Protein AF-A0A9E5UTY1-F1 (afdb_monomer)

Secondary structure (DSSP, 8-state):
-PPP----EEEETTEEEEHHHHHHHHHHHHHH-SSS-TTTTTEEE-S--TTT-GGGTTGGGSBSEEEEE-B-TTT-S-B-TTTHHHHHHHHHHHTEEEEEE-GGGTS-SEEEEEETT-TTB-HHHHHHHHSTT-GGGTB-S---TT-PPPB--SS-----HHHHHTT----STHHHH---SS---TT-EEEE---TT--EEEESSSSTTSPEEEEE-TT-EEEEEEEEEEETTEEEEEEE-TT--EEEEESEETTEESEE-

Mean predicted aligned error: 12.17 Å

Radius of gyration: 21.18 Å; Cα contacts (8 Å, |Δi|>4): 557; chains: 1; bounding box: 48×44×59 Å

Solvent-accessible surface area (backbone atoms only — not comparable to full-atom values): 14350 Å² total; per-residue (Å²): 114,80,70,63,97,42,74,55,77,45,73,53,96,89,31,38,41,23,49,27,49,51,55,27,30,52,47,12,45,67,64,42,69,64,85,67,41,60,75,52,85,21,50,75,44,32,12,61,38,64,84,72,51,81,89,53,69,48,23,26,40,14,34,33,23,37,30,29,49,44,37,46,64,93,81,46,86,53,69,42,72,85,45,49,56,45,45,36,51,17,34,23,64,32,43,25,48,53,38,70,44,28,66,94,75,75,40,74,64,25,34,45,32,37,39,64,88,43,90,49,42,17,74,47,38,49,33,34,41,67,33,94,26,1,39,38,51,49,19,60,46,54,90,43,97,88,69,59,62,47,72,41,82,54,62,81,89,62,83,54,72,65,45,43,75,72,69,54,63,78,45,55,59,54,76,80,64,69,66,62,100,61,80,85,57,70,74,39,76,32,30,27,48,49,61,96,94,42,58,48,61,22,10,76,36,68,40,82,91,35,59,74,75,48,70,43,48,50,74,42,63,31,32,34,66,48,68,83,39,80,35,93,94,34,50,19,30,33,33,29,40,91,90,64,54,72,30,17,28,54,42,51,56,90,87,43,60,32,52,42,122

pLDDT: mean 88.81, std 12.25, range [37.66, 98.81]

Sequence (261 aa):
MRPPEDYTRVEVRGVALNTRTIAMLQHAQTLYGGSIDMTNQGITQGSYNAGGVALSFGTHDGGGAVDISVRDLPHSWDIRWEDIPRMIDALRRAGFAAYYRDEADGMSPHIHAIAVGDADLSRAAALQLTGRYGYFRGFDALPQPDGVPQPDDSGELILCNWMRELGYEDLREAVTLYTPPYEFIVGELYQINMTWGQELNMRSGPGLAFPVVHRLPHEIEVTMVDGPRRSDGFTWWLVRLTDGTLGWSVDAIDGALTIVR

Structure (mmCIF, N/CA/C/O backbone):
data_AF-A0A9E5UTY1-F1
#
_entry.id   AF-A0A9E5UTY1-F1
#
loop_
_atom_site.group_PDB
_atom_site.id
_atom_site.type_symbol
_atom_site.label_atom_id
_atom_site.label_alt_id
_atom_site.label_comp_id
_atom_site.label_asym_id
_atom_site.label_entity_id
_atom_site.label_seq_id
_atom_site.pdbx_PDB_ins_code
_atom_site.Cartn_x
_atom_site.Cartn_y
_atom_site.Cartn_z
_atom_site.occupancy
_atom_site.B_iso_or_equiv
_atom_site.auth_seq_id
_atom_site.auth_comp_id
_atom_site.auth_asym_id
_atom_site.auth_atom_id
_atom_site.pdbx_PDB_model_num
ATOM 1 N N . MET A 1 1 ? -1.765 -8.836 18.337 1.00 83.69 1 MET A N 1
ATOM 2 C CA . MET A 1 1 ? -2.813 -9.885 18.253 1.00 83.69 1 MET A CA 1
ATOM 3 C C . MET A 1 1 ? -2.939 -10.314 16.790 1.00 83.69 1 MET A C 1
ATOM 5 O O . MET A 1 1 ? -2.633 -9.488 15.940 1.00 83.69 1 MET A O 1
ATOM 9 N N . ARG A 1 2 ? -3.289 -11.575 16.481 1.00 93.00 2 ARG A N 1
ATOM 10 C CA . ARG A 1 2 ? -3.642 -11.968 15.102 1.00 93.00 2 ARG A CA 1
ATOM 11 C C . ARG A 1 2 ? -5.101 -11.557 14.851 1.00 93.00 2 ARG A C 1
ATOM 13 O O . ARG A 1 2 ? -5.941 -11.963 15.656 1.00 93.00 2 ARG A O 1
ATOM 20 N N . PRO A 1 3 ? -5.396 -10.755 13.816 1.00 96.31 3 PRO A N 1
ATOM 21 C CA . PRO A 1 3 ? -6.757 -10.304 13.539 1.00 96.31 3 PRO A CA 1
ATOM 22 C C . PRO A 1 3 ? -7.683 -11.465 13.135 1.00 96.31 3 PRO A C 1
ATOM 24 O O . PRO A 1 3 ? -7.197 -12.496 12.663 1.00 96.31 3 PRO A O 1
ATOM 27 N N . PRO A 1 4 ? -9.007 -11.326 13.325 1.00 97.00 4 PRO A N 1
ATOM 28 C CA . PRO A 1 4 ? -9.967 -12.348 12.927 1.00 97.00 4 PRO A CA 1
ATOM 29 C C . PRO A 1 4 ? -10.077 -12.459 11.400 1.00 97.00 4 PRO A C 1
ATOM 31 O O . PRO A 1 4 ? -9.923 -11.480 10.668 1.00 97.00 4 PRO A O 1
ATOM 34 N N . GLU A 1 5 ? -10.407 -13.653 10.919 1.00 96.31 5 GLU A N 1
ATOM 35 C CA . GLU A 1 5 ? -10.719 -13.936 9.509 1.00 96.31 5 GLU A CA 1
ATOM 36 C C . GLU A 1 5 ? -12.225 -13.716 9.247 1.00 96.31 5 GLU A C 1
ATOM 38 O O . GLU A 1 5 ? -12.927 -14.600 8.760 1.00 96.31 5 GLU A O 1
ATOM 43 N N . ASP A 1 6 ? -12.742 -12.554 9.663 1.00 97.81 6 ASP A N 1
ATOM 44 C CA . ASP A 1 6 ? -14.140 -12.148 9.475 1.00 97.81 6 ASP A CA 1
ATOM 45 C C . ASP A 1 6 ? -14.216 -10.904 8.585 1.00 97.81 6 ASP A C 1
ATOM 47 O O . ASP A 1 6 ? -13.890 -9.789 8.996 1.00 97.81 6 ASP A O 1
ATOM 51 N N . TYR A 1 7 ? -14.678 -11.111 7.356 1.00 97.69 7 TYR A N 1
ATOM 52 C CA . TYR A 1 7 ? -14.775 -10.086 6.319 1.00 97.69 7 TYR A CA 1
ATOM 53 C C . TYR A 1 7 ? -16.192 -9.512 6.179 1.00 97.69 7 TYR A C 1
ATOM 55 O O . TYR A 1 7 ? -16.494 -8.808 5.214 1.00 97.69 7 TYR A O 1
ATOM 63 N N . THR A 1 8 ? -17.077 -9.782 7.146 1.00 98.25 8 THR A N 1
ATOM 64 C CA . THR A 1 8 ? -18.439 -9.236 7.157 1.00 98.25 8 THR A CA 1
ATOM 65 C C . THR A 1 8 ? -18.394 -7.715 7.064 1.00 98.25 8 THR A C 1
ATOM 67 O O . THR A 1 8 ? -17.707 -7.054 7.842 1.00 98.25 8 THR A O 1
ATOM 70 N N . ARG A 1 9 ? -19.122 -7.148 6.097 1.00 97.38 9 ARG A N 1
ATOM 71 C CA . ARG A 1 9 ? -19.183 -5.698 5.901 1.00 97.38 9 ARG A CA 1
ATOM 72 C C . ARG A 1 9 ? -20.023 -5.049 6.991 1.00 97.38 9 ARG A C 1
ATOM 74 O O . ARG A 1 9 ? -21.124 -5.505 7.293 1.00 97.38 9 ARG A O 1
ATOM 81 N N . VAL A 1 10 ? -19.507 -3.960 7.533 1.00 95.94 10 VAL A N 1
ATOM 82 C CA . VAL A 1 10 ? -20.140 -3.141 8.563 1.00 95.94 10 VAL A CA 1
ATOM 83 C C . VAL A 1 10 ? -20.044 -1.676 8.166 1.00 95.94 10 VAL A C 1
ATOM 85 O O . VAL A 1 10 ? -19.168 -1.285 7.395 1.00 95.94 10 VAL A O 1
ATOM 88 N N . GLU A 1 11 ? -20.949 -0.862 8.693 1.00 95.44 11 GLU A N 1
ATOM 89 C CA . GLU A 1 11 ? -20.971 0.573 8.438 1.00 95.44 11 GLU A CA 1
ATOM 90 C C . GLU A 1 11 ? -20.701 1.333 9.735 1.00 95.44 11 GLU A C 1
ATOM 92 O O . GLU A 1 11 ? -21.349 1.102 10.758 1.00 95.44 11 GLU A O 1
ATOM 97 N N . VAL A 1 12 ? -19.746 2.257 9.686 1.00 93.06 12 VAL A N 1
ATOM 98 C CA . VAL A 1 12 ? -19.413 3.170 10.777 1.00 93.06 12 VAL A CA 1
ATOM 99 C C . VAL A 1 12 ? -19.658 4.583 10.276 1.00 93.06 12 VAL A C 1
ATOM 101 O O . VAL A 1 12 ? -18.918 5.091 9.444 1.00 93.06 12 VAL A O 1
ATOM 104 N N . ARG A 1 13 ? -20.732 5.222 10.753 1.00 91.12 13 ARG A N 1
ATOM 105 C CA . ARG A 1 13 ? -21.105 6.601 10.373 1.00 91.12 13 ARG A CA 1
ATOM 106 C C . ARG A 1 13 ? -21.194 6.837 8.853 1.00 91.12 13 ARG A C 1
ATOM 108 O O . ARG A 1 13 ? -20.749 7.874 8.369 1.00 91.12 13 ARG A O 1
ATOM 115 N N . GLY A 1 14 ? -21.767 5.902 8.096 1.00 90.31 14 GLY A N 1
ATOM 116 C CA . GLY A 1 14 ? -21.857 6.020 6.633 1.00 90.31 14 GLY A CA 1
ATOM 117 C C . GLY A 1 14 ? -20.623 5.527 5.878 1.00 90.31 14 GLY A C 1
ATOM 118 O O . GLY A 1 14 ? -20.621 5.545 4.650 1.00 90.31 14 GLY A O 1
ATOM 119 N N . VAL A 1 15 ? -19.580 5.085 6.583 1.00 92.50 15 VAL A N 1
ATOM 120 C CA . VAL A 1 15 ? -18.345 4.569 5.994 1.00 92.50 15 VAL A CA 1
ATOM 121 C C . VAL A 1 15 ? -18.322 3.045 6.089 1.00 92.50 15 VAL A C 1
ATOM 123 O O . VAL A 1 15 ? -18.462 2.484 7.175 1.00 92.50 15 VAL A O 1
ATOM 126 N N . ALA A 1 16 ? -18.130 2.365 4.959 1.00 96.94 16 ALA A N 1
ATOM 127 C CA . ALA A 1 16 ? -18.055 0.910 4.917 1.00 96.94 16 ALA A CA 1
ATOM 128 C C . ALA A 1 16 ? -16.664 0.400 5.331 1.00 96.94 16 ALA A C 1
ATOM 130 O O . ALA A 1 16 ? -15.637 0.906 4.887 1.00 96.94 16 ALA A O 1
ATOM 131 N N . LEU A 1 17 ? -16.634 -0.636 6.164 1.00 98.00 17 LEU A N 1
ATOM 132 C CA . LEU A 1 17 ? -15.445 -1.396 6.562 1.00 98.00 17 LEU A CA 1
ATOM 133 C C . LEU A 1 17 ? -15.820 -2.882 6.662 1.00 98.00 17 LEU A C 1
ATOM 135 O O . LEU A 1 17 ? -16.980 -3.247 6.472 1.00 98.00 17 LEU A O 1
ATOM 139 N N . ASN A 1 18 ? -14.860 -3.758 6.951 1.00 98.25 18 ASN A N 1
ATOM 140 C CA . ASN A 1 18 ? -15.160 -5.129 7.371 1.00 98.25 18 ASN A CA 1
ATOM 141 C C . ASN A 1 18 ? -14.826 -5.352 8.855 1.00 98.25 18 ASN A C 1
ATOM 143 O O . ASN A 1 18 ? -14.074 -4.581 9.462 1.00 98.25 18 ASN A O 1
ATOM 147 N N . THR A 1 19 ? -15.402 -6.401 9.448 1.00 98.31 19 THR A N 1
ATOM 148 C CA . THR A 1 19 ? -15.215 -6.734 10.868 1.00 98.31 19 THR A CA 1
ATOM 149 C C . THR A 1 19 ? -13.739 -6.906 11.230 1.00 98.31 19 THR A C 1
ATOM 151 O O . THR A 1 19 ? -13.313 -6.433 12.284 1.00 98.31 19 THR A O 1
ATOM 154 N N . ARG A 1 20 ? -12.933 -7.512 10.350 1.00 98.00 20 ARG A N 1
ATOM 155 C CA . ARG A 1 20 ? -11.476 -7.624 10.499 1.00 98.00 20 ARG A CA 1
ATOM 156 C C . ARG A 1 20 ? -10.810 -6.265 10.704 1.00 98.00 20 ARG A C 1
ATOM 158 O O . ARG A 1 20 ? -10.098 -6.085 11.692 1.00 98.00 20 ARG A O 1
ATOM 165 N N . THR A 1 21 ? -11.071 -5.308 9.816 1.00 98.31 21 THR A N 1
ATOM 166 C CA . THR A 1 21 ? -10.503 -3.954 9.883 1.00 98.31 21 THR A CA 1
ATOM 167 C C . THR A 1 21 ? -10.933 -3.247 11.167 1.00 98.31 21 THR A C 1
ATOM 169 O O . THR A 1 21 ? -10.100 -2.650 11.846 1.00 98.31 21 THR A O 1
ATOM 172 N N . ILE A 1 22 ? -12.200 -3.383 11.575 1.00 98.12 22 ILE A N 1
ATOM 173 C CA . ILE A 1 22 ? -12.690 -2.828 12.847 1.00 98.12 22 ILE A CA 1
ATOM 174 C C . ILE A 1 22 ? -11.981 -3.446 14.055 1.00 98.12 22 ILE A C 1
ATOM 176 O O . ILE A 1 22 ? -11.557 -2.714 14.947 1.00 98.12 22 ILE A O 1
ATOM 180 N N . ALA A 1 23 ? -11.808 -4.768 14.092 1.00 98.31 23 ALA A N 1
ATOM 181 C CA . ALA A 1 23 ? -11.114 -5.438 15.191 1.00 98.31 23 ALA A CA 1
ATOM 182 C C . ALA A 1 23 ? -9.653 -4.969 15.310 1.00 98.31 23 ALA A C 1
ATOM 184 O O . ALA A 1 23 ? -9.139 -4.778 16.416 1.00 98.31 23 ALA A O 1
ATOM 185 N N . MET A 1 24 ? -8.993 -4.729 14.174 1.00 98.62 24 MET A N 1
ATOM 186 C CA . MET A 1 24 ? -7.650 -4.153 14.143 1.00 98.62 24 MET A CA 1
ATOM 187 C C . MET A 1 24 ? -7.646 -2.701 14.639 1.00 98.62 24 MET A C 1
ATOM 189 O O . MET A 1 24 ? -6.809 -2.358 15.471 1.00 98.62 24 MET A O 1
ATOM 193 N N . LEU A 1 25 ? -8.599 -1.862 14.216 1.00 98.56 25 LEU A N 1
ATOM 194 C CA . LEU A 1 25 ? -8.725 -0.477 14.696 1.00 98.56 25 LEU A CA 1
ATOM 195 C C . LEU A 1 25 ? -9.007 -0.405 16.202 1.00 98.56 25 LEU A C 1
ATOM 197 O O . LEU A 1 25 ? -8.413 0.409 16.900 1.00 98.56 25 LEU A O 1
ATOM 201 N N . GLN A 1 26 ? -9.849 -1.289 16.739 1.00 98.31 26 GLN A N 1
ATOM 202 C CA . GLN A 1 26 ? -10.108 -1.383 18.181 1.00 98.31 26 GLN A CA 1
ATOM 203 C C . GLN A 1 26 ? -8.849 -1.777 18.963 1.00 98.31 26 GLN A C 1
ATOM 205 O O . GLN A 1 26 ? -8.570 -1.233 20.040 1.00 98.31 26 GLN A O 1
ATOM 210 N N . HIS A 1 27 ? -8.050 -2.697 18.413 1.00 98.50 27 HIS A N 1
ATOM 211 C CA . HIS A 1 27 ? -6.762 -3.042 18.998 1.00 98.50 27 HIS A CA 1
ATOM 212 C C . HIS A 1 27 ? -5.793 -1.855 18.952 1.00 98.50 27 HIS A C 1
ATOM 214 O O . HIS A 1 27 ? -5.188 -1.539 19.976 1.00 98.50 27 HIS A O 1
ATOM 220 N N . ALA A 1 28 ? -5.708 -1.158 17.815 1.00 98.69 28 ALA A N 1
ATOM 221 C CA . ALA A 1 28 ? -4.903 0.051 17.661 1.00 98.69 28 ALA A CA 1
ATOM 222 C C . ALA A 1 28 ? -5.331 1.138 18.657 1.00 98.69 28 ALA A C 1
ATOM 224 O O . ALA A 1 28 ? -4.485 1.695 19.346 1.00 98.69 28 ALA A O 1
ATOM 225 N N . GLN A 1 29 ? -6.632 1.386 18.829 1.00 98.50 29 GLN A N 1
ATOM 226 C CA . GLN A 1 29 ? -7.144 2.364 19.794 1.00 98.50 29 GLN A CA 1
ATOM 227 C C . GLN A 1 29 ? -6.684 2.051 21.222 1.00 98.50 29 GLN A C 1
ATOM 229 O O . GLN A 1 29 ? -6.276 2.950 21.957 1.00 98.50 29 GLN A O 1
ATOM 234 N N . THR A 1 30 ? -6.700 0.769 21.597 1.00 98.06 30 THR A N 1
ATOM 235 C CA . THR A 1 30 ? -6.230 0.314 22.914 1.00 98.06 30 THR A CA 1
ATOM 236 C C . THR A 1 30 ? -4.730 0.567 23.101 1.00 98.06 30 THR A C 1
ATOM 238 O O . THR A 1 30 ? -4.302 0.916 24.197 1.00 98.06 30 THR A O 1
ATOM 241 N N . LEU A 1 31 ? -3.927 0.394 22.046 1.00 98.12 31 LEU A N 1
ATOM 242 C CA . LEU A 1 31 ? -2.481 0.639 22.077 1.00 98.12 31 LEU A CA 1
ATOM 243 C C . LEU A 1 31 ? -2.137 2.134 22.083 1.00 98.12 31 LEU A C 1
ATOM 245 O O . LEU A 1 31 ? -1.202 2.535 22.771 1.00 98.12 31 LEU A O 1
ATOM 249 N N . TYR A 1 32 ? -2.883 2.937 21.324 1.00 98.19 32 TYR A N 1
ATOM 250 C CA . TYR A 1 32 ? -2.691 4.379 21.194 1.00 98.19 32 TYR A CA 1
ATOM 251 C C . TYR A 1 32 ? -3.031 5.123 22.493 1.00 98.19 32 TYR A C 1
ATOM 253 O O . TYR A 1 32 ? -2.261 5.980 22.929 1.00 98.19 32 TYR A O 1
ATOM 261 N N . GLY A 1 33 ? -4.176 4.807 23.110 1.00 94.56 33 GLY A N 1
ATOM 262 C CA . GLY A 1 33 ? -4.596 5.363 24.402 1.00 94.56 33 GLY A CA 1
ATOM 263 C C . GLY A 1 33 ? -4.839 6.881 24.443 1.00 94.56 33 GLY A C 1
ATOM 264 O O . GLY A 1 33 ? -5.077 7.412 25.526 1.00 94.56 33 GLY A O 1
ATOM 265 N N . GLY A 1 34 ? -4.763 7.586 23.309 1.00 94.06 34 GLY A N 1
ATOM 266 C CA . GLY A 1 34 ? -5.048 9.019 23.218 1.00 94.06 34 GLY A CA 1
ATOM 267 C C . GLY A 1 34 ? -6.498 9.329 22.837 1.00 94.06 34 GLY A C 1
ATOM 268 O O . GLY A 1 34 ? -7.355 8.444 22.800 1.00 94.06 34 GLY A O 1
ATOM 269 N N . SER A 1 35 ? -6.781 10.610 22.589 1.00 92.88 35 SER A N 1
ATOM 270 C CA . SER A 1 35 ? -8.148 11.131 22.457 1.00 92.88 35 SER A CA 1
ATOM 271 C C . SER A 1 35 ? -8.758 11.000 21.063 1.00 92.88 35 SER A C 1
ATOM 273 O O . SER A 1 35 ? -9.981 11.055 20.950 1.00 92.88 35 SER A O 1
ATOM 275 N N . ILE A 1 36 ? -7.952 10.828 20.009 1.00 95.56 36 ILE A N 1
ATOM 276 C CA . ILE A 1 36 ? -8.482 10.618 18.657 1.00 95.56 36 ILE A CA 1
ATOM 277 C C . ILE A 1 36 ? -9.128 9.230 18.578 1.00 95.56 36 ILE A C 1
ATOM 279 O O . ILE A 1 36 ? -8.498 8.209 18.852 1.00 95.56 36 ILE A O 1
ATOM 283 N N . ASP A 1 37 ? -10.405 9.194 18.207 1.00 95.69 37 ASP A N 1
ATOM 284 C CA . ASP A 1 37 ? -11.188 7.965 18.091 1.00 95.69 37 ASP A CA 1
ATOM 285 C C . ASP A 1 37 ? -11.025 7.339 16.699 1.00 95.69 37 ASP A C 1
ATOM 287 O O . ASP A 1 37 ? -11.780 7.627 15.769 1.00 95.69 37 ASP A O 1
ATOM 291 N N . MET A 1 38 ? -10.048 6.443 16.571 1.00 96.88 38 MET A N 1
ATOM 292 C CA . MET A 1 38 ? -9.735 5.700 15.345 1.00 96.88 38 MET A CA 1
ATOM 293 C C . MET A 1 38 ? -10.780 4.631 14.996 1.00 96.88 38 MET A C 1
ATOM 295 O O . MET A 1 38 ? -10.658 3.962 13.975 1.00 96.88 38 MET A O 1
ATOM 299 N N . THR A 1 39 ? -11.795 4.436 15.840 1.00 96.25 39 THR A N 1
ATOM 300 C CA . THR A 1 39 ? -12.822 3.402 15.652 1.00 96.25 39 THR A CA 1
ATOM 301 C C . THR A 1 39 ? -14.143 3.960 15.145 1.00 96.25 39 THR A C 1
ATOM 303 O O . THR A 1 39 ? -15.013 3.188 14.744 1.00 96.25 39 THR A O 1
ATOM 306 N N . ASN A 1 40 ? -14.310 5.287 15.181 1.00 94.50 40 ASN A N 1
ATOM 307 C CA . ASN A 1 40 ? -15.572 5.930 14.851 1.00 94.50 40 ASN A CA 1
ATOM 308 C C . ASN A 1 40 ? -15.398 7.385 14.377 1.00 94.50 40 ASN A C 1
ATOM 310 O O . ASN A 1 40 ? -15.413 7.632 13.172 1.00 94.50 40 ASN A O 1
ATOM 314 N N . GLN A 1 41 ? -15.242 8.370 15.273 1.00 93.31 41 GLN A N 1
ATOM 315 C CA . GLN A 1 41 ? -15.259 9.791 14.864 1.00 93.31 41 GLN A CA 1
ATOM 316 C C . GLN A 1 41 ? -14.091 10.196 13.957 1.00 93.31 41 GLN A C 1
ATOM 318 O O . GLN A 1 41 ? -14.267 11.042 13.081 1.00 93.31 41 GLN A O 1
ATOM 323 N N . GLY A 1 42 ? -12.922 9.591 14.158 1.00 94.94 42 GLY A N 1
ATOM 324 C CA . GLY A 1 42 ? -11.716 9.865 13.390 1.00 94.94 42 GLY A CA 1
ATOM 325 C C . GLY A 1 42 ? -11.721 9.259 11.990 1.00 94.94 42 GLY A C 1
ATOM 326 O O . GLY A 1 42 ? -10.916 9.685 11.178 1.00 94.94 42 GLY A O 1
ATOM 327 N N . ILE A 1 43 ? -12.606 8.311 11.665 1.00 96.31 43 ILE A N 1
ATOM 328 C CA . ILE A 1 43 ? -12.636 7.692 10.332 1.00 96.31 43 ILE A CA 1
ATOM 329 C C . ILE A 1 43 ? -13.183 8.704 9.316 1.00 96.31 43 ILE A C 1
ATOM 331 O O . ILE A 1 43 ? -14.343 9.113 9.399 1.00 96.31 43 ILE A O 1
ATOM 335 N N . THR A 1 44 ? -12.350 9.102 8.353 1.00 94.06 44 THR A N 1
ATOM 336 C CA . THR A 1 44 ? -12.701 10.060 7.289 1.00 94.06 44 THR A CA 1
ATOM 337 C C . THR A 1 44 ? -13.043 9.376 5.972 1.00 94.06 44 THR A C 1
ATOM 339 O O . THR A 1 44 ? -13.836 9.908 5.199 1.00 94.06 44 THR A O 1
ATOM 342 N N . GLN A 1 45 ? -12.482 8.192 5.730 1.00 94.56 45 GLN A N 1
ATOM 343 C CA . GLN A 1 45 ? -12.781 7.351 4.574 1.00 94.56 45 GLN A CA 1
ATOM 344 C C . GLN A 1 45 ? -12.567 5.883 4.945 1.00 94.56 45 GLN A C 1
ATOM 346 O O . GLN A 1 45 ? -11.745 5.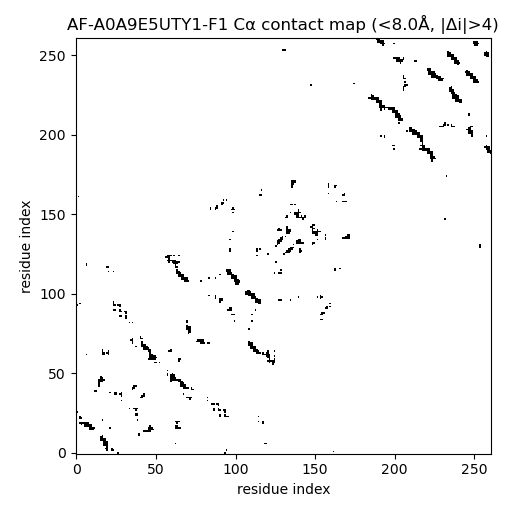566 5.799 1.00 94.56 45 GLN A O 1
ATOM 351 N N . GLY A 1 46 ? -13.299 4.976 4.306 1.00 93.69 46 GLY A N 1
ATOM 352 C CA . GLY A 1 46 ? -13.186 3.540 4.556 1.00 93.69 46 GLY A CA 1
ATOM 353 C C . GLY A 1 46 ? -13.077 2.735 3.280 1.00 93.69 46 GLY A C 1
ATOM 354 O O . GLY A 1 46 ? -12.785 3.265 2.211 1.00 93.69 46 GLY A O 1
ATOM 355 N N . SER A 1 47 ? -13.291 1.442 3.432 1.00 96.62 47 SER A N 1
ATOM 356 C CA . SER A 1 47 ? -13.180 0.421 2.403 1.00 96.62 47 SER A CA 1
ATOM 357 C C . SER A 1 47 ? -14.395 0.401 1.469 1.00 96.62 47 SER A C 1
ATOM 359 O O . SER A 1 47 ? -15.419 1.033 1.727 1.00 96.62 47 SER A O 1
ATOM 361 N N . TYR A 1 48 ? -14.306 -0.390 0.400 1.00 94.62 48 TYR A N 1
ATOM 362 C CA . TYR A 1 48 ? -15.370 -0.636 -0.581 1.00 94.62 48 TYR A CA 1
ATOM 363 C C . TYR A 1 48 ? -15.934 0.633 -1.232 1.00 94.62 48 TYR A C 1
ATOM 365 O O . TYR A 1 48 ? -17.107 0.686 -1.603 1.00 94.62 48 TYR A O 1
ATOM 373 N N . ASN A 1 49 ? -15.097 1.653 -1.384 1.00 86.94 49 ASN A N 1
ATOM 374 C CA . ASN A 1 49 ? -15.453 2.958 -1.920 1.00 86.94 49 ASN A CA 1
ATOM 375 C C . ASN A 1 49 ? -15.017 3.100 -3.386 1.00 86.94 49 ASN A C 1
ATOM 377 O O . ASN A 1 49 ? -14.344 4.063 -3.762 1.00 86.94 49 ASN A O 1
ATOM 381 N N . ALA A 1 50 ? -15.377 2.108 -4.207 1.00 77.62 50 ALA A N 1
ATOM 382 C CA . ALA A 1 50 ? -14.955 2.032 -5.600 1.00 77.62 50 ALA A CA 1
ATOM 383 C C . ALA A 1 50 ? -15.351 3.286 -6.391 1.00 77.62 50 ALA A C 1
ATOM 385 O O . ALA A 1 50 ? -16.534 3.598 -6.528 1.00 77.62 50 ALA A O 1
ATOM 386 N N . GLY A 1 51 ? -14.354 4.012 -6.907 1.00 64.75 51 GLY A N 1
ATOM 387 C CA . GLY A 1 51 ? -14.569 5.261 -7.649 1.00 64.75 51 GLY A CA 1
ATOM 388 C C . GLY A 1 51 ? -15.057 6.447 -6.803 1.00 64.75 51 GLY A C 1
ATOM 389 O O . GLY A 1 51 ? -15.411 7.481 -7.368 1.00 64.75 51 GLY A O 1
ATOM 390 N N . GLY A 1 52 ? -15.068 6.327 -5.472 1.00 61.38 52 GLY A N 1
ATOM 391 C CA . GLY A 1 52 ? -15.540 7.381 -4.572 1.00 61.38 52 GLY A CA 1
ATOM 392 C C . GLY A 1 52 ? -14.574 8.555 -4.428 1.00 61.38 52 GLY A C 1
ATOM 393 O O . GLY A 1 52 ? -15.017 9.691 -4.271 1.00 61.38 52 GLY A O 1
ATOM 394 N N . VAL A 1 53 ? -13.260 8.311 -4.523 1.00 63.72 53 VAL A N 1
ATOM 395 C CA . VAL A 1 53 ? -12.225 9.357 -4.444 1.00 63.72 53 VAL A CA 1
ATOM 396 C C . VAL A 1 53 ? -11.130 9.094 -5.472 1.00 63.72 53 VAL A C 1
AT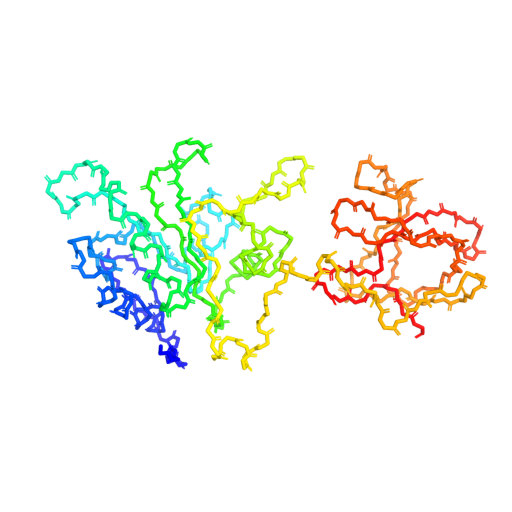OM 398 O O . VAL A 1 53 ? -10.323 8.181 -5.314 1.00 63.72 53 VAL A O 1
ATOM 401 N N . ALA A 1 54 ? -11.065 9.921 -6.519 1.00 56.00 54 ALA A N 1
ATOM 402 C CA . ALA A 1 54 ? -10.091 9.765 -7.606 1.00 56.00 54 ALA A CA 1
ATOM 403 C C . ALA A 1 54 ? -8.626 9.813 -7.124 1.00 56.00 54 ALA A C 1
ATOM 405 O O . ALA A 1 54 ? -7.780 9.098 -7.655 1.00 56.00 54 ALA A O 1
ATOM 406 N N . LEU A 1 55 ? -8.344 10.605 -6.083 1.00 59.56 55 LEU A N 1
ATOM 407 C CA . LEU A 1 55 ? -7.010 10.757 -5.486 1.00 59.56 55 LEU A CA 1
ATOM 408 C C . LEU A 1 55 ? -6.543 9.534 -4.681 1.00 59.56 55 LEU A C 1
ATOM 410 O O . LEU A 1 55 ? -5.375 9.460 -4.322 1.00 59.56 55 LEU A O 1
ATOM 414 N N . SER A 1 56 ? -7.425 8.566 -4.416 1.00 59.12 56 SER A N 1
ATOM 415 C CA . SER A 1 56 ? -7.062 7.336 -3.702 1.00 59.12 56 SER A CA 1
ATOM 416 C C . SER A 1 56 ? -6.432 6.268 -4.602 1.00 59.12 56 SER A C 1
ATOM 418 O O . SER A 1 56 ? -6.022 5.218 -4.118 1.00 59.12 56 SER A O 1
ATOM 420 N N . PHE A 1 57 ? -6.386 6.490 -5.923 1.00 70.81 57 PHE A N 1
ATOM 421 C CA . PHE A 1 57 ? -5.856 5.532 -6.905 1.00 70.81 57 PHE A CA 1
ATOM 422 C C . PHE A 1 57 ? -6.441 4.109 -6.778 1.00 70.81 57 PHE A C 1
ATOM 424 O O . PHE A 1 57 ? -5.794 3.122 -7.130 1.00 70.81 57 PHE A O 1
ATOM 431 N N . GLY A 1 58 ? -7.676 4.002 -6.276 1.00 83.94 58 GLY A N 1
ATOM 432 C CA . GLY A 1 58 ? -8.403 2.745 -6.110 1.00 83.94 58 GLY A CA 1
ATOM 433 C C . GLY A 1 58 ? -8.008 1.920 -4.881 1.00 83.94 58 GLY A C 1
ATOM 434 O O . GLY A 1 58 ? -8.465 0.786 -4.739 1.00 83.94 58 GLY A O 1
ATOM 435 N N . THR A 1 59 ? -7.176 2.442 -3.969 1.00 86.94 59 THR A N 1
ATOM 436 C CA . THR A 1 59 ? -6.770 1.701 -2.757 1.00 86.94 59 THR A CA 1
ATOM 437 C C . THR A 1 59 ? -7.982 1.323 -1.904 1.00 86.94 59 THR A C 1
ATOM 439 O O . THR A 1 59 ? -8.059 0.197 -1.418 1.00 86.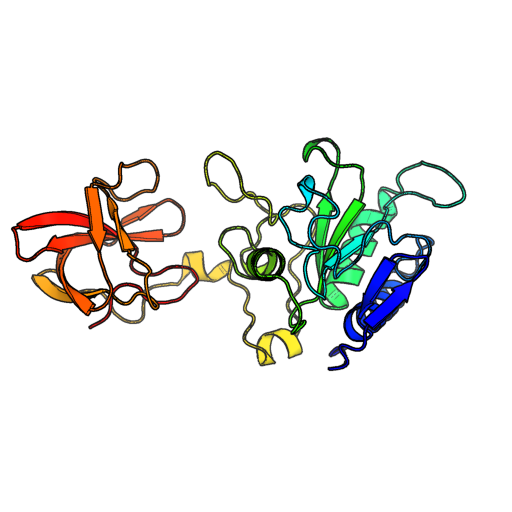94 59 THR A O 1
ATOM 442 N N . HIS A 1 60 ? -8.996 2.187 -1.848 1.00 95.44 60 HIS A N 1
ATOM 443 C CA . HIS A 1 60 ? -10.237 1.959 -1.106 1.00 95.44 60 HIS A CA 1
ATOM 444 C C . HIS A 1 60 ? -11.303 1.156 -1.858 1.00 95.44 60 HIS A C 1
ATOM 446 O O . HIS A 1 60 ? -12.388 0.958 -1.319 1.00 95.44 60 HIS A O 1
ATOM 452 N N . ASP A 1 61 ? -11.042 0.674 -3.076 1.00 92.06 61 ASP A N 1
ATOM 453 C CA . ASP A 1 61 ? -12.054 -0.040 -3.870 1.00 92.06 61 ASP A CA 1
ATOM 454 C C . ASP A 1 61 ? -12.441 -1.402 -3.254 1.00 92.06 61 ASP A C 1
ATOM 456 O O . ASP A 1 61 ? -13.524 -1.927 -3.522 1.00 92.06 61 ASP A O 1
ATOM 460 N N . GLY A 1 62 ? -11.563 -1.964 -2.417 1.00 95.31 62 GLY A N 1
ATOM 461 C CA . GLY A 1 62 ? -11.738 -3.227 -1.695 1.00 95.31 62 GLY A CA 1
ATOM 462 C C . GLY A 1 62 ? -11.798 -3.045 -0.174 1.00 95.31 62 GLY A C 1
ATOM 463 O O . GLY A 1 62 ? -11.949 -1.929 0.317 1.00 95.31 62 GLY A O 1
ATOM 464 N N . GLY A 1 63 ? -11.688 -4.149 0.563 1.00 96.94 63 GLY A N 1
ATOM 465 C CA . GLY A 1 63 ? -11.569 -4.198 2.023 1.00 96.94 63 GLY A CA 1
ATOM 466 C C . GLY A 1 63 ? -10.233 -3.662 2.543 1.00 96.94 63 GLY A C 1
ATOM 467 O O . GLY A 1 63 ? -9.331 -3.350 1.768 1.00 96.94 63 GLY A O 1
ATOM 468 N N . GLY A 1 64 ? -10.095 -3.566 3.864 1.00 97.81 64 GLY A N 1
ATOM 469 C CA . GLY A 1 64 ? -8.822 -3.323 4.549 1.00 97.81 64 GLY A CA 1
ATOM 470 C C . GLY A 1 64 ? -8.263 -1.894 4.529 1.00 97.81 64 GLY A C 1
ATOM 471 O O . GLY A 1 64 ? -7.376 -1.609 5.328 1.00 97.81 64 GLY A O 1
ATOM 472 N N . ALA A 1 65 ? -8.747 -0.995 3.669 1.00 98.06 65 ALA A N 1
ATOM 473 C CA . ALA A 1 65 ? -8.277 0.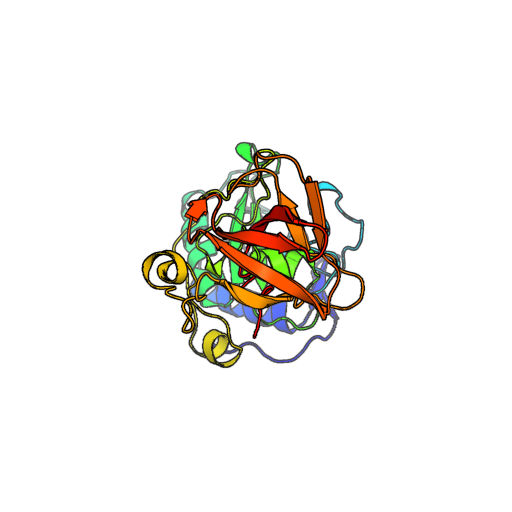394 3.598 1.00 98.06 65 ALA A CA 1
ATOM 474 C C . ALA A 1 65 ? -9.122 1.343 4.466 1.00 98.06 65 ALA A C 1
ATOM 476 O O . ALA A 1 65 ? -10.357 1.267 4.460 1.00 98.06 65 ALA A O 1
ATOM 477 N N . VAL A 1 66 ? -8.468 2.265 5.177 1.00 98.12 66 VAL A N 1
ATOM 478 C CA . VAL A 1 66 ? -9.112 3.285 6.019 1.00 98.12 66 VAL A CA 1
ATOM 479 C C . VAL A 1 66 ? -8.254 4.551 6.111 1.00 98.12 66 VAL A C 1
ATOM 481 O O . VAL A 1 66 ? -7.038 4.461 6.265 1.00 98.12 66 VAL A O 1
ATOM 484 N N . ASP A 1 67 ? -8.903 5.716 6.065 1.00 97.62 67 ASP A N 1
ATOM 485 C CA . ASP A 1 67 ? -8.284 7.011 6.358 1.00 97.62 67 ASP A CA 1
ATOM 486 C C . ASP A 1 67 ? -8.794 7.537 7.692 1.00 97.62 67 ASP A C 1
ATOM 488 O O . ASP A 1 67 ? -10.000 7.516 7.971 1.00 97.62 67 ASP A O 1
ATOM 492 N N . ILE A 1 68 ? -7.868 8.022 8.512 1.00 98.19 68 ILE A N 1
ATOM 493 C CA . ILE A 1 68 ? -8.128 8.456 9.879 1.00 98.19 68 ILE A CA 1
ATOM 494 C C . ILE A 1 68 ? -7.636 9.892 10.045 1.00 98.19 68 ILE A C 1
ATOM 496 O O . ILE A 1 68 ? -6.472 10.198 9.805 1.00 98.19 68 ILE A O 1
ATOM 500 N N . SER A 1 69 ? -8.506 10.790 10.489 1.00 97.06 69 SER A N 1
ATOM 501 C CA . SER A 1 69 ? -8.142 12.165 10.807 1.00 97.06 69 SER A CA 1
ATOM 502 C C . SER A 1 69 ? -7.098 12.225 11.920 1.00 97.06 69 SER A C 1
ATOM 504 O O . SER A 1 69 ? -7.169 11.492 12.903 1.00 97.06 69 SER A O 1
ATOM 506 N N . VAL A 1 70 ? -6.178 13.178 11.798 1.00 97.44 70 VAL A N 1
ATOM 507 C CA . VAL A 1 70 ? -5.205 13.539 12.843 1.00 97.44 70 VAL A CA 1
ATOM 508 C C . VAL A 1 70 ? -5.614 14.800 13.614 1.00 97.44 70 VAL A C 1
ATOM 510 O O . VAL A 1 70 ? -4.817 15.379 14.353 1.00 97.44 70 VAL A O 1
ATOM 513 N N . ARG A 1 71 ? -6.842 15.283 13.396 1.00 95.38 71 ARG A N 1
ATOM 514 C CA . ARG A 1 71 ? -7.367 16.501 14.020 1.00 95.38 71 ARG A CA 1
ATOM 515 C C . ARG A 1 71 ? -8.119 16.184 15.309 1.00 95.38 71 ARG A C 1
ATOM 517 O O . ARG A 1 71 ? -8.639 15.082 15.471 1.00 95.38 71 ARG A O 1
ATOM 524 N N . ASP A 1 72 ? -8.217 17.166 16.203 1.00 91.31 72 ASP A N 1
ATOM 525 C CA . ASP A 1 72 ? -8.928 17.057 17.486 1.00 91.31 72 ASP A CA 1
ATOM 526 C C . ASP A 1 72 ? -10.462 17.078 17.341 1.00 91.31 72 ASP A C 1
ATOM 528 O O . ASP A 1 72 ? -11.169 17.901 17.926 1.00 91.31 72 ASP A O 1
ATOM 532 N N . LEU A 1 73 ? -11.007 16.179 16.527 1.00 86.00 73 LEU A N 1
ATOM 533 C CA . LEU A 1 73 ? -12.438 16.115 16.269 1.00 86.00 73 LEU A CA 1
ATOM 534 C C . LEU A 1 73 ? -13.202 15.527 17.470 1.00 86.00 73 LEU A C 1
ATOM 536 O O . LEU A 1 73 ? -12.723 14.595 18.116 1.00 86.00 73 LEU A O 1
ATOM 540 N N . PRO A 1 74 ? -14.423 16.016 17.756 1.00 86.50 74 PRO A N 1
ATOM 541 C CA . PRO A 1 74 ? -15.132 17.111 17.084 1.00 86.50 74 PRO A CA 1
ATOM 542 C C . PRO A 1 74 ? -14.837 18.502 17.687 1.00 86.50 74 PRO A C 1
ATOM 544 O O . PRO A 1 74 ? -15.557 19.452 17.388 1.00 86.50 74 PRO A O 1
ATOM 547 N N . HIS A 1 75 ? -13.846 18.623 18.575 1.00 88.44 75 HIS A N 1
ATOM 548 C CA . HIS A 1 75 ? -13.606 19.818 19.388 1.00 88.44 75 HIS A CA 1
ATOM 549 C C . HIS A 1 75 ? -12.987 20.969 18.590 1.00 88.44 75 HIS A C 1
ATOM 551 O O . HIS A 1 75 ? -13.433 22.110 18.718 1.00 88.44 75 HIS A O 1
ATOM 557 N N . SER A 1 76 ? -11.981 20.683 17.763 1.00 90.62 76 SER A N 1
ATOM 558 C CA . SER A 1 76 ? -11.337 21.676 16.907 1.00 90.62 76 SER A CA 1
ATOM 559 C C . SER A 1 76 ? -10.816 21.069 15.602 1.00 90.62 76 SER A C 1
ATOM 561 O O . SER A 1 76 ? -10.850 19.859 15.375 1.00 90.62 76 SER A O 1
ATOM 563 N N . TRP A 1 77 ? -10.348 21.945 14.712 1.00 90.94 77 TRP A N 1
ATOM 564 C CA . TRP A 1 77 ? -9.660 21.563 13.478 1.00 90.94 77 TRP A CA 1
ATOM 565 C C . TRP A 1 77 ? -8.141 21.490 13.659 1.00 90.94 77 TRP A C 1
ATOM 567 O O . TRP A 1 77 ? -7.425 21.299 12.677 1.00 90.94 77 TRP A O 1
ATOM 577 N N . ASP A 1 78 ? -7.634 21.632 14.882 1.00 94.62 78 ASP A N 1
ATOM 578 C CA . ASP A 1 78 ? -6.199 21.613 15.139 1.00 94.62 78 ASP A CA 1
ATOM 579 C C . ASP A 1 78 ? -5.643 20.205 14.934 1.00 94.62 78 ASP A C 1
ATOM 581 O O . ASP A 1 78 ? -6.255 19.210 15.328 1.00 94.62 78 ASP A O 1
ATOM 585 N N . ILE A 1 79 ? -4.473 20.124 14.302 1.00 95.62 79 ILE A N 1
ATOM 586 C CA . ILE A 1 79 ? -3.753 18.864 14.121 1.00 95.62 79 ILE A CA 1
ATOM 587 C C . ILE A 1 79 ? -3.073 18.507 15.438 1.00 95.62 79 ILE A C 1
ATOM 589 O O . ILE A 1 79 ? -2.334 19.315 16.009 1.00 95.62 79 ILE A O 1
ATOM 593 N N . ARG A 1 80 ? -3.273 17.272 15.900 1.00 95.50 80 ARG A N 1
ATOM 594 C CA . ARG A 1 80 ? -2.611 16.760 17.096 1.00 95.50 80 ARG A CA 1
ATOM 595 C C . ARG A 1 80 ? -1.273 16.120 16.735 1.00 95.50 80 ARG A C 1
ATOM 597 O O . ARG A 1 80 ? -1.128 14.903 16.708 1.00 95.50 80 ARG A O 1
ATOM 604 N N . TRP A 1 81 ? -0.273 16.955 16.462 1.00 94.44 81 TRP A N 1
ATOM 605 C CA . TRP A 1 81 ? 1.059 16.516 16.014 1.00 94.44 81 TRP A CA 1
ATOM 606 C C . TRP A 1 81 ? 1.721 15.478 16.933 1.00 94.44 81 TRP A C 1
ATOM 608 O O . TRP A 1 81 ? 2.383 14.560 16.463 1.00 94.44 81 TRP A O 1
ATOM 618 N N . GLU A 1 82 ? 1.502 15.585 18.243 1.00 94.38 82 GLU A N 1
ATOM 619 C CA . GLU A 1 82 ? 2.021 14.647 19.248 1.00 94.38 82 GLU A CA 1
ATOM 620 C C . GLU A 1 82 ? 1.324 13.275 19.249 1.00 94.38 82 GLU A C 1
ATOM 622 O O . GLU A 1 82 ? 1.829 12.316 19.842 1.00 94.38 82 GLU A O 1
ATOM 627 N N . ASP A 1 83 ? 0.138 13.180 18.646 1.00 96.75 83 ASP A N 1
ATOM 628 C CA . ASP A 1 83 ? -0.632 11.945 18.533 1.00 96.75 83 ASP A CA 1
ATOM 629 C C . ASP A 1 83 ? -0.237 11.149 17.287 1.00 96.75 83 ASP A C 1
ATOM 631 O O . ASP A 1 83 ? -0.194 9.925 17.361 1.00 96.75 83 ASP A O 1
ATOM 635 N N . ILE A 1 84 ? 0.135 11.812 16.187 1.00 97.44 84 ILE A N 1
ATOM 636 C CA . ILE A 1 84 ? 0.442 11.180 14.890 1.00 97.44 84 ILE A CA 1
ATOM 637 C C . ILE A 1 84 ? 1.427 9.999 15.006 1.00 97.44 84 ILE A C 1
ATOM 639 O O . ILE A 1 84 ? 1.036 8.883 14.653 1.00 97.44 84 ILE A O 1
ATOM 643 N N . PRO A 1 85 ? 2.654 10.154 15.549 1.00 97.06 85 PRO A N 1
ATOM 644 C CA . PRO A 1 85 ? 3.588 9.029 15.651 1.00 97.06 85 PRO A CA 1
ATOM 645 C C . PRO A 1 85 ? 3.080 7.914 16.580 1.00 97.06 85 PRO A C 1
ATOM 647 O O . PRO A 1 85 ? 3.363 6.740 16.350 1.00 97.06 85 PRO A O 1
ATOM 650 N N . ARG A 1 86 ? 2.285 8.247 17.609 1.00 98.06 86 ARG A N 1
ATOM 651 C CA . ARG A 1 86 ? 1.689 7.255 18.524 1.00 98.06 86 ARG A CA 1
ATOM 652 C C . ARG A 1 86 ? 0.552 6.477 17.867 1.00 98.06 86 ARG A C 1
ATOM 654 O O . ARG A 1 86 ? 0.421 5.279 18.104 1.00 98.06 86 ARG A O 1
ATOM 661 N N . MET A 1 87 ? -0.257 7.140 17.046 1.00 98.56 87 MET A N 1
ATOM 662 C CA . MET A 1 87 ? -1.302 6.502 16.247 1.00 98.56 87 MET A CA 1
ATOM 663 C C . MET A 1 87 ? -0.684 5.567 15.207 1.00 98.56 87 MET A C 1
ATOM 665 O O . MET A 1 87 ? -1.130 4.430 15.081 1.00 98.56 87 MET A O 1
ATOM 669 N N . ILE A 1 88 ? 0.371 6.003 14.513 1.00 98.75 88 ILE A N 1
ATOM 670 C CA . ILE A 1 88 ? 1.085 5.181 13.527 1.00 98.75 88 ILE A CA 1
ATOM 671 C C . ILE A 1 88 ? 1.698 3.940 14.183 1.00 98.75 88 ILE A C 1
ATOM 673 O O . ILE A 1 88 ? 1.468 2.837 13.688 1.00 98.75 88 ILE A O 1
ATOM 677 N N . ASP A 1 89 ? 2.405 4.080 15.312 1.00 98.31 89 ASP A N 1
ATOM 678 C CA . ASP A 1 89 ? 2.924 2.928 16.072 1.00 98.31 89 ASP A CA 1
ATOM 679 C C . ASP A 1 89 ? 1.797 1.955 16.449 1.00 98.31 89 ASP A C 1
ATOM 681 O O . ASP A 1 89 ? 1.884 0.750 16.203 1.00 98.31 89 ASP A O 1
ATOM 685 N N . ALA A 1 90 ? 0.696 2.478 16.990 1.00 98.69 90 ALA A N 1
ATOM 686 C CA . ALA A 1 90 ? -0.440 1.674 17.409 1.00 98.69 90 ALA A CA 1
ATOM 687 C C . ALA A 1 90 ? -1.109 0.926 16.244 1.00 98.69 90 ALA A C 1
ATOM 689 O O . ALA A 1 90 ? -1.406 -0.265 16.371 1.00 98.69 90 ALA A O 1
ATOM 690 N N . LEU A 1 91 ? -1.311 1.590 15.103 1.00 98.81 91 LEU A N 1
ATOM 691 C CA . LEU A 1 91 ? -1.855 0.987 13.885 1.00 98.81 91 LEU A CA 1
ATOM 692 C C . LEU A 1 91 ? -0.917 -0.098 13.346 1.00 98.81 91 LEU A C 1
ATOM 694 O O . LEU A 1 91 ? -1.355 -1.219 13.076 1.00 98.81 91 LEU A O 1
ATOM 698 N N . ARG A 1 92 ? 0.386 0.178 13.270 1.00 98.56 92 ARG A N 1
ATOM 699 C CA . ARG A 1 92 ? 1.384 -0.785 12.784 1.00 98.56 92 ARG A CA 1
ATOM 700 C C . ARG A 1 92 ? 1.480 -2.021 13.677 1.00 98.56 92 ARG A C 1
ATOM 702 O O . ARG A 1 92 ? 1.468 -3.150 13.186 1.00 98.56 92 ARG A O 1
ATOM 709 N N . ARG A 1 93 ? 1.436 -1.846 15.000 1.00 97.88 93 ARG A N 1
ATOM 710 C CA . ARG A 1 93 ? 1.377 -2.954 15.976 1.00 97.88 93 ARG A CA 1
ATOM 711 C C . ARG A 1 93 ? 0.056 -3.723 15.945 1.00 97.88 93 ARG A C 1
ATOM 713 O O . ARG A 1 93 ? 0.038 -4.910 16.282 1.00 97.88 93 ARG A O 1
ATOM 720 N N . ALA A 1 94 ? -1.039 -3.074 15.552 1.00 98.38 94 ALA A N 1
ATOM 721 C CA . ALA A 1 94 ? -2.332 -3.724 15.355 1.00 98.38 94 ALA A CA 1
ATOM 722 C C . ALA A 1 94 ? -2.433 -4.483 14.025 1.00 98.38 94 ALA A C 1
ATOM 724 O O . ALA A 1 94 ? -3.261 -5.384 13.898 1.00 98.38 94 ALA A O 1
ATOM 725 N N . GLY A 1 95 ? -1.557 -4.165 13.075 1.00 98.25 95 GLY A N 1
ATOM 726 C CA . GLY A 1 95 ? -1.357 -4.935 11.861 1.00 98.25 95 GLY A CA 1
ATOM 727 C C . GLY A 1 95 ? -1.556 -4.180 10.554 1.00 98.25 95 GLY A C 1
ATOM 728 O O . GLY A 1 95 ? -1.755 -4.815 9.521 1.00 98.25 95 GLY A O 1
ATOM 729 N N . PHE A 1 96 ? -1.552 -2.852 10.594 1.00 98.75 96 PHE A N 1
ATOM 730 C CA . PHE A 1 96 ? -1.669 -2.017 9.407 1.00 98.75 96 PHE A CA 1
ATOM 731 C C . PHE A 1 96 ? -0.294 -1.649 8.837 1.00 98.75 96 PHE A C 1
ATOM 733 O O . PHE A 1 96 ? 0.642 -1.392 9.590 1.00 98.75 96 PHE A O 1
ATOM 740 N N . ALA A 1 97 ? -0.187 -1.516 7.518 1.00 98.44 97 ALA A N 1
ATOM 741 C CA . ALA A 1 97 ? 0.734 -0.534 6.951 1.00 98.44 97 ALA A CA 1
ATOM 742 C C . ALA A 1 97 ? 0.067 0.837 7.095 1.00 98.44 97 ALA A C 1
ATOM 744 O O . ALA A 1 97 ? -1.070 0.981 6.657 1.00 98.44 97 ALA A O 1
ATOM 745 N N . ALA A 1 98 ? 0.708 1.808 7.747 1.00 98.56 98 ALA A N 1
ATOM 746 C CA . ALA A 1 98 ? 0.082 3.095 8.062 1.00 98.56 98 ALA A CA 1
ATOM 747 C C . ALA A 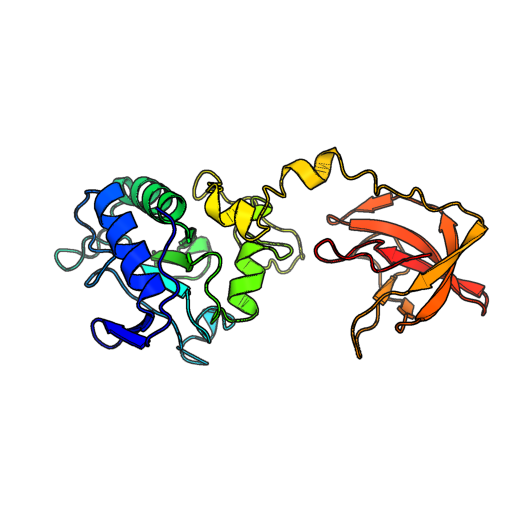1 98 ? 1.033 4.261 7.795 1.00 98.56 98 ALA A C 1
ATOM 749 O O . ALA A 1 98 ? 2.179 4.214 8.244 1.00 98.56 98 ALA A O 1
ATOM 750 N N . TYR A 1 99 ? 0.540 5.299 7.126 1.00 97.56 99 TYR A N 1
ATOM 751 C CA . TYR A 1 99 ? 1.312 6.437 6.628 1.00 97.56 99 TYR A CA 1
ATOM 752 C C . TYR A 1 99 ? 0.631 7.743 7.006 1.00 97.56 99 TYR A C 1
ATOM 754 O O . TYR A 1 99 ? -0.586 7.853 6.860 1.00 97.56 99 TYR A O 1
ATOM 762 N N . TYR A 1 100 ? 1.394 8.735 7.451 1.00 97.06 100 TYR A N 1
ATOM 763 C CA . TYR A 1 100 ? 0.882 10.097 7.523 1.00 97.06 100 TYR A CA 1
ATOM 764 C C . TYR A 1 100 ? 0.820 10.694 6.113 1.00 97.06 100 TYR A C 1
ATOM 766 O O . TYR A 1 100 ? 1.677 10.411 5.277 1.00 97.06 100 TYR A O 1
ATOM 774 N N . ARG A 1 101 ? -0.220 11.484 5.852 1.00 94.94 101 ARG A N 1
ATOM 775 C CA . ARG A 1 101 ? -0.432 12.219 4.606 1.00 94.94 101 ARG A CA 1
ATOM 776 C C . ARG A 1 101 ? -0.809 13.645 4.906 1.00 94.94 101 ARG A C 1
ATOM 778 O O . ARG A 1 101 ? -1.617 13.868 5.810 1.00 94.94 101 ARG A O 1
ATOM 785 N N . ASP A 1 102 ? -0.311 14.583 4.114 1.00 93.25 102 ASP A N 1
ATOM 786 C CA . ASP A 1 102 ? -0.678 15.990 4.243 1.00 93.25 102 ASP A CA 1
ATOM 787 C C . ASP A 1 102 ? -0.669 16.770 2.921 1.00 93.25 102 ASP A C 1
ATOM 789 O O . ASP A 1 102 ? -0.787 16.217 1.826 1.00 93.25 102 ASP A O 1
ATOM 793 N N . GLU A 1 103 ? -0.617 18.097 3.034 1.00 89.75 103 GLU A N 1
ATOM 794 C CA . GLU A 1 103 ? -0.657 19.021 1.907 1.00 89.75 103 GLU A CA 1
ATOM 795 C C . GLU A 1 103 ? 0.555 18.869 0.977 1.00 89.75 103 GLU A C 1
ATOM 797 O O . GLU A 1 103 ? 0.421 19.137 -0.218 1.00 89.75 103 GLU A O 1
ATOM 802 N N . ALA A 1 104 ? 1.705 18.404 1.481 1.00 86.38 104 ALA A N 1
ATOM 803 C CA . ALA A 1 104 ? 2.867 18.081 0.655 1.00 86.38 104 ALA A CA 1
ATOM 804 C C . ALA A 1 104 ? 2.569 16.918 -0.307 1.00 86.38 104 ALA A C 1
ATOM 806 O O . ALA A 1 104 ? 3.088 16.902 -1.424 1.00 86.38 104 ALA A O 1
ATOM 807 N N . ASP A 1 105 ? 1.655 16.023 0.077 1.00 84.44 105 ASP A N 1
ATOM 808 C CA . ASP A 1 105 ? 1.141 14.931 -0.756 1.00 84.44 105 ASP A CA 1
ATOM 809 C C . ASP A 1 105 ? -0.085 15.341 -1.594 1.00 84.44 105 ASP A C 1
ATOM 811 O O . ASP A 1 105 ? -0.662 14.529 -2.321 1.00 84.44 105 ASP A O 1
ATOM 815 N N . GLY A 1 106 ? -0.534 16.597 -1.483 1.00 86.00 106 GLY A N 1
ATOM 816 C CA . GLY A 1 106 ? -1.768 17.080 -2.106 1.00 86.00 106 GLY A CA 1
ATOM 817 C C . GLY A 1 106 ? -3.046 16.564 -1.433 1.00 86.00 106 GLY A C 1
ATOM 818 O O . GLY A 1 106 ? -4.096 16.507 -2.078 1.00 86.00 106 GLY A O 1
ATOM 819 N N . MET A 1 107 ? -2.975 16.182 -0.154 1.00 88.50 107 MET A N 1
ATOM 820 C CA . MET A 1 107 ? -4.080 15.598 0.610 1.00 88.50 107 MET A CA 1
ATOM 821 C C . MET A 1 107 ? -4.413 16.431 1.859 1.00 88.50 107 MET A C 1
ATOM 823 O O . MET A 1 107 ? -3.598 17.194 2.368 1.00 88.50 107 MET A O 1
ATOM 827 N N . SER A 1 108 ? -5.631 16.297 2.394 1.00 90.94 108 SER A N 1
ATOM 828 C CA . SER A 1 108 ? -5.907 16.817 3.745 1.00 90.94 108 SER A CA 1
ATOM 829 C C . SER A 1 108 ? -5.124 15.988 4.769 1.00 90.94 108 SER A C 1
ATOM 831 O O . SER A 1 108 ? -5.109 14.775 4.610 1.00 90.94 108 SER A O 1
ATOM 833 N N . PRO A 1 109 ? -4.583 16.569 5.854 1.00 95.12 109 PRO A N 1
ATOM 834 C CA . PRO A 1 109 ? -3.913 15.830 6.922 1.00 95.12 109 PRO A CA 1
ATOM 835 C C . PRO A 1 109 ? -4.714 14.631 7.451 1.00 95.12 109 PRO A C 1
ATOM 837 O O . PRO A 1 109 ? -5.800 14.812 8.017 1.00 95.12 109 PRO A O 1
ATOM 840 N N . HIS A 1 110 ? -4.185 13.420 7.271 1.00 97.50 110 HIS A N 1
ATOM 841 C CA . HIS A 1 110 ? -4.766 12.161 7.753 1.00 97.50 110 HIS A CA 1
ATOM 842 C C . HIS A 1 110 ? -3.695 11.064 7.872 1.00 97.50 110 HIS A C 1
ATOM 844 O O . HIS A 1 110 ? -2.567 11.226 7.419 1.00 97.50 110 HIS A O 1
ATOM 850 N N . ILE A 1 111 ? -4.048 9.941 8.493 1.00 98.56 111 ILE A N 1
ATOM 851 C CA . ILE A 1 111 ? -3.294 8.692 8.414 1.00 98.56 111 ILE A CA 1
ATOM 852 C C . ILE A 1 111 ? -4.028 7.762 7.453 1.00 98.56 111 ILE A C 1
ATOM 854 O O . ILE A 1 111 ? -5.186 7.424 7.698 1.00 98.56 111 ILE A O 1
ATOM 858 N N . HIS A 1 112 ? -3.349 7.343 6.391 1.00 98.12 112 HIS A N 1
ATOM 859 C CA . HIS A 1 112 ? -3.808 6.301 5.478 1.00 98.12 112 HIS A CA 1
ATOM 860 C C . HIS A 1 112 ? -3.315 4.943 5.977 1.00 98.12 112 HIS A C 1
ATOM 862 O O . HIS A 1 112 ? -2.118 4.788 6.232 1.00 98.12 112 HIS A O 1
ATOM 868 N N . ALA A 1 113 ? -4.203 3.959 6.126 1.00 98.62 113 ALA A N 1
ATOM 869 C CA . ALA A 1 113 ? -3.850 2.648 6.663 1.00 98.62 113 ALA A CA 1
ATOM 870 C C . ALA A 1 113 ? -4.451 1.481 5.864 1.00 98.62 113 ALA A C 1
ATOM 872 O O . ALA A 1 113 ? -5.636 1.478 5.535 1.00 98.62 113 ALA A O 1
ATOM 873 N N . ILE A 1 114 ? -3.630 0.454 5.617 1.00 98.75 114 ILE A N 1
ATOM 874 C CA . ILE A 1 114 ? -3.984 -0.780 4.904 1.00 98.75 114 ILE A CA 1
ATOM 875 C C . ILE A 1 114 ? -3.829 -1.990 5.830 1.00 98.75 114 ILE A C 1
ATOM 877 O O . ILE A 1 114 ? -2.739 -2.264 6.337 1.00 98.75 114 ILE A O 1
ATOM 881 N N . ALA A 1 115 ? -4.914 -2.731 6.051 1.00 98.56 115 ALA A N 1
ATOM 882 C CA . ALA A 1 115 ? -4.943 -3.925 6.886 1.00 98.56 115 ALA A CA 1
ATOM 883 C C . ALA A 1 115 ? -4.184 -5.084 6.219 1.00 98.56 115 ALA A C 1
ATOM 885 O O . ALA A 1 115 ? -4.630 -5.655 5.221 1.00 98.56 115 ALA A O 1
ATOM 886 N N . VAL A 1 116 ? -3.033 -5.464 6.779 1.00 98.31 116 VAL A N 1
ATOM 887 C CA . VAL A 1 116 ? -2.203 -6.544 6.228 1.00 98.31 116 VAL A CA 1
ATOM 888 C C . VAL A 1 116 ? -2.956 -7.881 6.273 1.00 98.31 116 VAL A C 1
ATOM 890 O O . VAL A 1 116 ? -3.566 -8.258 7.281 1.00 98.31 116 VAL A O 1
ATOM 893 N N . GLY A 1 117 ? -2.900 -8.628 5.168 1.00 95.00 117 GLY A N 1
ATOM 894 C CA . GLY A 1 117 ? -3.559 -9.929 5.038 1.00 95.00 117 GLY A CA 1
ATOM 895 C C . GLY A 1 117 ? -5.088 -9.865 4.992 1.00 95.00 117 GLY A C 1
ATOM 896 O O . GLY A 1 117 ? -5.739 -10.878 5.237 1.00 95.00 117 GLY A O 1
ATOM 897 N N . ASP A 1 118 ? -5.684 -8.698 4.742 1.00 98.19 118 ASP A N 1
ATOM 898 C CA . ASP A 1 118 ? -7.105 -8.638 4.416 1.00 98.19 118 ASP A CA 1
ATOM 899 C C . ASP A 1 118 ? -7.350 -9.291 3.036 1.00 98.19 118 ASP A C 1
ATOM 901 O O . ASP A 1 118 ? -6.636 -9.016 2.071 1.00 98.19 118 ASP A O 1
ATOM 905 N N . ALA A 1 119 ? -8.300 -10.225 2.950 1.00 96.19 119 ALA A N 1
ATOM 906 C CA . ALA A 1 119 ? -8.558 -10.996 1.735 1.00 96.19 119 ALA A CA 1
ATOM 907 C C . ALA A 1 119 ? -9.311 -10.184 0.670 1.00 96.19 119 ALA A C 1
ATOM 909 O O . ALA A 1 119 ? -9.270 -10.539 -0.507 1.00 96.19 119 ALA A O 1
ATOM 910 N N . ASP A 1 120 ? -9.961 -9.092 1.076 1.00 97.44 120 ASP A N 1
ATOM 911 C CA . ASP A 1 120 ? -10.759 -8.241 0.201 1.00 97.44 120 ASP A CA 1
ATOM 912 C C . ASP A 1 120 ? -9.973 -7.022 -0.311 1.00 97.44 120 ASP A C 1
ATOM 914 O O . ASP A 1 120 ? -10.565 -6.161 -0.968 1.00 97.44 120 ASP A O 1
ATOM 918 N N . LEU A 1 121 ? -8.663 -6.916 -0.031 1.00 95.75 121 LEU A N 1
ATOM 919 C CA . LEU A 1 121 ? -7.829 -5.803 -0.501 1.00 95.75 121 LEU A CA 1
ATOM 920 C C . LEU A 1 121 ? -8.004 -5.568 -2.006 1.00 95.75 121 LEU A C 1
ATOM 922 O O . LEU A 1 121 ? -7.948 -6.489 -2.826 1.00 95.75 121 LEU A O 1
ATOM 926 N N . SER A 1 122 ? -8.121 -4.297 -2.387 1.00 91.19 122 SER A N 1
ATOM 927 C CA . SER A 1 122 ? -7.951 -3.914 -3.786 1.00 91.19 122 SER A CA 1
ATOM 928 C C . SER A 1 122 ? -6.522 -4.224 -4.246 1.00 91.19 122 SER A C 1
ATOM 930 O O . SER A 1 122 ? -5.576 -4.257 -3.452 1.00 91.19 122 SER A O 1
ATOM 932 N N . ARG A 1 123 ? -6.322 -4.375 -5.562 1.00 86.06 123 ARG A N 1
ATOM 933 C CA . ARG A 1 123 ? -4.968 -4.532 -6.119 1.00 86.06 123 ARG A CA 1
ATOM 934 C C . ARG A 1 123 ? -4.064 -3.349 -5.755 1.00 86.06 123 ARG A C 1
ATOM 936 O O . ARG A 1 123 ? -2.889 -3.556 -5.472 1.00 86.06 123 ARG A O 1
ATOM 943 N N . ALA A 1 124 ? -4.603 -2.130 -5.753 1.00 83.75 124 ALA A N 1
ATOM 944 C CA . ALA A 1 124 ? -3.856 -0.933 -5.380 1.00 83.75 124 ALA A CA 1
ATOM 945 C C . ALA A 1 124 ? -3.430 -0.964 -3.901 1.00 83.75 124 ALA A C 1
ATOM 947 O O . ALA A 1 124 ? -2.266 -0.706 -3.606 1.00 83.75 124 ALA A O 1
ATOM 948 N N . ALA A 1 125 ? -4.319 -1.365 -2.986 1.00 92.56 125 ALA A N 1
ATOM 949 C CA . ALA A 1 125 ? -3.983 -1.514 -1.570 1.00 92.56 125 ALA A CA 1
ATOM 950 C C . ALA A 1 125 ? -2.950 -2.626 -1.330 1.00 92.56 125 ALA A C 1
ATOM 952 O O . ALA A 1 125 ? -1.993 -2.431 -0.585 1.00 92.56 125 ALA A O 1
ATOM 953 N N . ALA A 1 126 ? -3.071 -3.766 -2.016 1.00 89.81 126 ALA A N 1
ATOM 954 C CA . ALA A 1 126 ? -2.071 -4.830 -1.940 1.00 89.81 126 ALA A CA 1
ATOM 955 C C . ALA A 1 126 ? -0.675 -4.350 -2.393 1.00 89.81 126 ALA A C 1
ATOM 957 O O . ALA A 1 126 ? 0.332 -4.686 -1.769 1.00 89.81 126 ALA A O 1
ATOM 958 N N . LEU A 1 127 ? -0.603 -3.508 -3.433 1.00 85.81 127 LEU A N 1
ATOM 959 C CA . LEU A 1 127 ? 0.657 -2.920 -3.902 1.00 85.81 127 LEU A CA 1
ATOM 960 C C . LEU A 1 127 ? 1.277 -1.936 -2.903 1.00 85.81 127 LEU A C 1
ATOM 962 O O . LEU A 1 127 ? 2.503 -1.827 -2.871 1.00 85.81 127 LEU A O 1
ATOM 966 N N . GLN A 1 128 ? 0.481 -1.274 -2.059 1.00 93.69 128 GLN A N 1
ATOM 967 C CA . GLN A 1 128 ? 1.024 -0.474 -0.959 1.00 93.69 128 GLN A CA 1
ATOM 968 C C . GLN A 1 128 ? 1.682 -1.327 0.133 1.00 93.69 128 GLN A C 1
ATOM 970 O O . GLN A 1 128 ? 2.471 -0.807 0.911 1.00 93.69 128 GLN A O 1
ATOM 975 N N . LEU A 1 129 ? 1.420 -2.636 0.192 1.00 91.50 129 LEU A N 1
ATOM 976 C CA . LEU A 1 129 ? 2.109 -3.533 1.121 1.00 91.50 129 LEU A CA 1
ATOM 977 C C . LEU A 1 129 ? 3.430 -4.039 0.535 1.00 91.50 129 LEU A C 1
ATOM 979 O O . LEU A 1 129 ? 4.487 -3.874 1.143 1.00 91.50 129 LEU A O 1
ATOM 983 N N . THR A 1 130 ? 3.375 -4.669 -0.641 1.00 85.81 130 THR A N 1
ATOM 984 C CA . THR A 1 130 ? 4.486 -5.485 -1.180 1.00 85.81 130 THR A CA 1
ATOM 985 C C . THR A 1 130 ? 5.023 -5.015 -2.529 1.00 85.81 130 THR A C 1
ATOM 987 O O . THR A 1 130 ? 6.088 -5.472 -2.967 1.00 85.81 130 THR A O 1
ATOM 990 N N . GLY A 1 131 ? 4.313 -4.096 -3.185 1.00 78.25 131 GLY A N 1
ATOM 991 C CA . GLY A 1 131 ? 4.713 -3.532 -4.466 1.00 78.25 131 GLY A CA 1
ATOM 992 C C . GLY A 1 131 ? 5.979 -2.687 -4.358 1.00 78.25 131 GLY A C 1
ATOM 993 O O . GLY A 1 131 ? 6.574 -2.526 -3.293 1.00 78.25 131 GLY A O 1
ATOM 994 N N . ARG A 1 132 ? 6.399 -2.120 -5.488 1.00 78.44 132 ARG A N 1
ATOM 995 C CA . ARG A 1 132 ? 7.649 -1.354 -5.609 1.00 78.44 132 ARG A CA 1
ATOM 996 C C . ARG A 1 132 ? 7.810 -0.218 -4.588 1.00 78.44 132 ARG A C 1
ATOM 998 O O . ARG A 1 132 ? 8.925 0.031 -4.153 1.00 78.44 132 ARG A O 1
ATOM 1005 N N . TYR A 1 133 ? 6.708 0.429 -4.218 1.00 84.88 133 TYR A N 1
ATOM 1006 C CA . TYR A 1 133 ? 6.653 1.539 -3.258 1.00 84.88 133 TYR A CA 1
ATOM 1007 C C . TYR A 1 133 ? 6.187 1.080 -1.870 1.00 84.88 133 TYR A C 1
ATOM 1009 O O . TYR A 1 133 ? 5.895 1.904 -1.020 1.00 84.88 133 TYR A O 1
ATOM 1017 N N . GLY A 1 134 ? 6.034 -0.226 -1.650 1.00 88.25 134 GLY A N 1
ATOM 1018 C CA . GLY A 1 134 ? 5.256 -0.745 -0.536 1.00 88.25 134 GLY A CA 1
ATOM 1019 C C . GLY A 1 134 ? 5.944 -0.696 0.827 1.00 88.25 134 GLY A C 1
ATOM 1020 O O . GLY A 1 134 ? 7.172 -0.682 0.946 1.00 88.25 134 GLY A O 1
ATOM 1021 N N . TYR A 1 135 ? 5.107 -0.778 1.858 1.00 95.94 135 TYR A N 1
ATOM 1022 C CA . TYR A 1 135 ? 5.442 -0.806 3.277 1.00 95.94 135 TYR A CA 1
ATOM 1023 C C . TYR A 1 135 ? 6.609 -1.722 3.613 1.00 95.94 135 TYR A C 1
ATOM 1025 O O . TYR A 1 135 ? 7.582 -1.306 4.237 1.00 95.94 135 TYR A O 1
ATOM 1033 N N . PHE A 1 136 ? 6.538 -2.977 3.164 1.00 91.38 136 PHE A N 1
ATOM 1034 C CA . PHE A 1 136 ? 7.511 -3.992 3.545 1.00 91.38 136 PHE A CA 1
ATOM 1035 C C . PHE A 1 136 ? 8.899 -3.750 2.942 1.00 91.38 136 PHE A C 1
ATOM 1037 O O . PHE A 1 136 ? 9.862 -4.375 3.369 1.00 91.38 136 PHE A O 1
ATOM 1044 N N . ARG A 1 137 ? 9.024 -2.819 1.987 1.00 89.50 137 ARG A N 1
ATOM 1045 C CA . ARG A 1 137 ? 10.295 -2.359 1.406 1.00 89.50 137 ARG A CA 1
ATOM 1046 C C . ARG A 1 137 ? 10.819 -1.070 2.046 1.00 89.50 137 ARG A C 1
ATOM 1048 O O . ARG A 1 137 ? 11.881 -0.605 1.649 1.00 89.50 137 ARG A O 1
ATOM 1055 N N . GLY A 1 138 ? 10.113 -0.519 3.037 1.00 91.25 138 GLY A N 1
ATOM 1056 C CA . GLY A 1 138 ? 10.489 0.713 3.736 1.00 91.25 138 GLY A CA 1
ATOM 1057 C C . GLY A 1 138 ? 10.139 1.996 2.982 1.00 91.25 138 GLY A C 1
ATOM 1058 O O . GLY A 1 138 ? 10.796 3.013 3.194 1.00 91.25 138 GLY A O 1
ATOM 1059 N N . PHE A 1 139 ? 9.149 1.942 2.090 1.00 93.69 139 PHE A N 1
ATOM 1060 C CA . PHE A 1 139 ? 8.750 3.071 1.254 1.00 93.69 139 PHE A CA 1
ATOM 1061 C C . PHE A 1 139 ? 7.351 3.583 1.597 1.00 93.69 139 PHE A C 1
ATOM 1063 O O . PHE A 1 139 ? 6.519 2.869 2.166 1.00 93.69 139 PHE A O 1
ATOM 1070 N N . ASP A 1 140 ? 7.113 4.835 1.223 1.00 92.50 140 ASP A N 1
ATOM 1071 C CA . ASP A 1 140 ? 5.942 5.636 1.574 1.00 92.50 140 ASP A CA 1
ATOM 1072 C C . ASP A 1 140 ? 4.645 5.245 0.851 1.00 92.50 140 ASP A C 1
ATOM 1074 O O . ASP A 1 140 ? 3.632 5.897 1.063 1.00 92.50 140 ASP A O 1
ATOM 1078 N N . ALA A 1 141 ? 4.639 4.218 -0.001 1.00 91.38 141 ALA A N 1
ATOM 1079 C CA . ALA A 1 141 ? 3.494 3.775 -0.799 1.00 91.38 141 ALA A CA 1
ATOM 1080 C C . ALA A 1 141 ? 2.905 4.801 -1.789 1.00 91.38 141 ALA A C 1
ATOM 1082 O O . ALA A 1 141 ? 1.809 4.568 -2.312 1.00 91.38 141 ALA A O 1
ATOM 1083 N N . LEU A 1 142 ? 3.631 5.876 -2.119 1.00 85.88 142 LEU A N 1
ATOM 1084 C CA . LEU A 1 142 ? 3.232 6.855 -3.132 1.00 85.88 142 LEU A CA 1
ATOM 1085 C C . LEU A 1 142 ? 4.049 6.685 -4.425 1.00 85.88 142 LEU A C 1
ATOM 1087 O O . LEU A 1 142 ? 5.262 6.911 -4.444 1.00 85.88 142 LEU A O 1
ATOM 1091 N N . PRO A 1 143 ? 3.406 6.307 -5.548 1.00 80.62 143 PRO A N 1
ATOM 1092 C CA . PRO A 1 143 ? 4.072 6.278 -6.842 1.00 80.62 143 PRO A CA 1
ATOM 1093 C C . PRO A 1 143 ? 4.550 7.670 -7.268 1.00 80.62 143 PRO A C 1
ATOM 1095 O O . PRO A 1 143 ? 3.751 8.590 -7.431 1.00 80.62 143 PRO A O 1
ATOM 1098 N N . GLN A 1 144 ? 5.853 7.800 -7.513 1.00 77.06 144 GLN A N 1
ATOM 1099 C CA . GLN A 1 144 ? 6.469 9.050 -7.959 1.00 77.06 144 GLN A CA 1
ATOM 1100 C C . GLN A 1 144 ? 6.513 9.157 -9.496 1.00 77.06 144 GLN A C 1
ATOM 1102 O O . GLN A 1 144 ? 6.705 8.133 -10.165 1.00 77.06 144 GLN A O 1
ATOM 1107 N N . PRO A 1 145 ? 6.400 10.367 -10.085 1.00 72.56 145 PRO A N 1
ATOM 1108 C CA . PRO A 1 145 ? 6.490 10.565 -11.537 1.00 72.56 145 PRO A CA 1
ATOM 1109 C C . PRO A 1 145 ? 7.810 10.095 -12.158 1.00 72.56 145 PRO A C 1
ATOM 1111 O O . PRO A 1 145 ? 7.829 9.639 -13.300 1.00 72.56 145 PRO A O 1
ATOM 1114 N N . ASP A 1 146 ? 8.911 10.199 -11.412 1.00 68.00 146 ASP A N 1
ATOM 1115 C CA . ASP A 1 146 ? 10.241 9.722 -11.816 1.00 68.00 146 ASP A CA 1
ATOM 1116 C C . ASP A 1 146 ? 10.416 8.205 -11.631 1.00 68.00 146 ASP A C 1
ATOM 1118 O O . ASP A 1 146 ? 11.405 7.615 -12.069 1.00 68.00 146 ASP A O 1
ATOM 1122 N N . GLY A 1 147 ? 9.437 7.552 -11.008 1.00 71.19 147 GLY A N 1
ATOM 1123 C CA . GLY A 1 147 ? 9.463 6.134 -10.724 1.00 71.19 147 GLY A CA 1
ATOM 1124 C C . GLY A 1 147 ? 10.345 5.742 -9.536 1.00 71.19 147 GLY A C 1
ATOM 1125 O O . GLY A 1 147 ? 10.526 4.542 -9.342 1.00 71.19 147 GLY A O 1
ATOM 1126 N N . VAL A 1 148 ? 10.897 6.676 -8.760 1.00 74.94 148 VAL A N 1
ATOM 1127 C CA . VAL A 1 148 ? 11.798 6.382 -7.635 1.00 74.94 148 VAL A CA 1
ATOM 1128 C C . VAL A 1 148 ? 10.995 6.308 -6.332 1.00 74.94 148 VAL A C 1
ATOM 1130 O O . VAL A 1 148 ? 10.364 7.294 -5.965 1.00 74.94 148 VAL A O 1
ATOM 1133 N N . PRO A 1 149 ? 10.971 5.164 -5.620 1.00 77.75 149 PRO A N 1
ATOM 1134 C CA . PRO A 1 149 ? 10.302 5.083 -4.323 1.00 77.75 149 PRO A CA 1
ATOM 1135 C C . PRO A 1 149 ? 10.940 6.000 -3.280 1.00 77.75 149 PRO A C 1
ATOM 1137 O O . PRO A 1 149 ? 12.168 6.037 -3.169 1.00 77.75 149 PRO A O 1
ATOM 1140 N N . GLN A 1 150 ? 10.110 6.702 -2.507 1.00 83.81 150 GLN A N 1
ATOM 1141 C CA . GLN A 1 150 ? 10.578 7.532 -1.401 1.00 83.81 150 GLN A CA 1
ATOM 1142 C C . GLN A 1 150 ? 10.559 6.736 -0.093 1.00 83.81 150 GLN A C 1
ATOM 1144 O O . GLN A 1 150 ? 9.639 5.937 0.117 1.00 83.81 150 GLN A O 1
ATOM 1149 N N . PRO A 1 151 ? 11.570 6.908 0.779 1.00 88.31 151 PRO A N 1
ATOM 1150 C CA . PRO A 1 151 ? 11.563 6.309 2.106 1.00 88.31 151 PRO A CA 1
ATOM 1151 C C . PRO A 1 151 ? 10.333 6.736 2.905 1.00 88.31 151 PRO A C 1
ATOM 1153 O O . PRO A 1 151 ? 9.936 7.896 2.867 1.00 88.31 151 PRO A O 1
ATOM 1156 N N . ASP A 1 152 ? 9.772 5.800 3.659 1.00 92.69 152 ASP A N 1
ATOM 1157 C CA . ASP A 1 152 ? 8.727 6.096 4.633 1.00 92.69 152 ASP A CA 1
ATOM 1158 C C . ASP A 1 152 ? 9.330 6.768 5.876 1.00 92.69 152 ASP A C 1
ATOM 1160 O O . ASP A 1 152 ? 10.104 6.152 6.611 1.00 92.69 152 ASP A O 1
ATOM 1164 N N . ASP A 1 153 ? 8.967 8.026 6.116 1.00 90.06 153 ASP A N 1
ATOM 1165 C CA . ASP A 1 153 ? 9.374 8.816 7.282 1.00 90.06 153 ASP A CA 1
ATOM 1166 C C . ASP A 1 153 ? 8.285 8.901 8.369 1.00 90.06 153 ASP A C 1
ATOM 1168 O O . ASP A 1 153 ? 8.498 9.502 9.425 1.00 90.06 153 ASP A O 1
ATOM 1172 N N . SER A 1 154 ? 7.136 8.246 8.159 1.00 90.38 154 SER A N 1
ATOM 1173 C CA . SER A 1 154 ? 5.998 8.270 9.084 1.00 90.38 154 SER A CA 1
ATOM 1174 C C . SER A 1 154 ? 6.255 7.458 10.362 1.00 90.38 154 SER A C 1
ATOM 1176 O O . SER A 1 154 ? 5.649 7.719 11.404 1.00 90.38 154 SER A O 1
ATOM 1178 N N . GLY A 1 155 ? 7.139 6.457 10.311 1.00 89.81 155 GLY A N 1
ATOM 1179 C CA . GLY A 1 155 ? 7.534 5.664 11.475 1.00 89.81 155 GLY A CA 1
ATOM 1180 C C . GLY A 1 155 ? 8.285 4.380 11.125 1.00 89.81 155 GLY A C 1
ATOM 1181 O O . GLY A 1 155 ? 8.587 4.102 9.968 1.00 89.81 155 GLY A O 1
ATOM 1182 N N . GLU A 1 156 ? 8.528 3.539 12.131 1.00 89.94 156 GLU A N 1
ATOM 1183 C CA . GLU A 1 156 ? 9.247 2.269 11.963 1.00 89.94 156 GLU A CA 1
ATOM 1184 C C . GLU A 1 156 ? 8.391 1.165 11.335 1.00 89.94 156 GLU A C 1
ATOM 1186 O O . GLU A 1 156 ? 7.205 1.016 11.652 1.00 89.94 156 GLU A O 1
ATOM 1191 N N . LEU A 1 157 ? 8.990 0.351 10.463 1.00 93.12 157 LEU A N 1
ATOM 1192 C CA . LEU A 1 157 ? 8.353 -0.863 9.948 1.00 93.12 157 LEU A CA 1
ATOM 1193 C C . LEU A 1 157 ? 8.150 -1.860 11.095 1.00 93.12 157 LEU A C 1
ATOM 1195 O O . LEU A 1 157 ? 9.093 -2.210 11.805 1.00 93.12 157 LEU A O 1
ATOM 1199 N N . ILE A 1 158 ? 6.928 -2.375 11.238 1.00 95.31 158 ILE A N 1
ATOM 1200 C CA . ILE A 1 158 ? 6.578 -3.405 12.214 1.00 95.31 158 ILE A CA 1
ATOM 1201 C C . ILE A 1 158 ? 6.040 -4.619 11.471 1.00 95.31 158 ILE A C 1
ATOM 1203 O O . ILE A 1 158 ? 5.016 -4.564 10.794 1.00 95.31 158 ILE A O 1
ATOM 1207 N N . LEU A 1 159 ? 6.729 -5.744 11.647 1.00 92.19 159 LEU A N 1
ATOM 1208 C CA . LEU A 1 159 ? 6.354 -7.028 11.072 1.00 92.19 159 LEU A CA 1
ATOM 1209 C C . LEU A 1 159 ? 6.007 -8.011 12.193 1.00 92.19 159 LEU A C 1
ATOM 1211 O O . LEU A 1 159 ? 6.882 -8.533 12.888 1.00 92.19 159 LEU A O 1
ATOM 1215 N N . CYS A 1 160 ? 4.712 -8.262 12.373 1.00 92.44 160 CYS A N 1
ATOM 1216 C CA . CYS A 1 160 ? 4.202 -9.179 13.390 1.00 92.44 160 CYS A CA 1
ATOM 1217 C C . CYS A 1 160 ? 4.450 -10.650 13.001 1.00 92.44 160 CYS A C 1
ATOM 1219 O O . CYS A 1 160 ? 4.411 -10.999 11.824 1.00 92.44 160 CYS A O 1
ATOM 1221 N N . ASN A 1 161 ? 4.601 -11.554 13.979 1.00 92.81 161 ASN A N 1
ATOM 1222 C CA . ASN A 1 161 ? 4.821 -12.988 13.704 1.00 92.81 161 ASN A CA 1
ATOM 1223 C C . ASN A 1 161 ? 3.731 -13.609 12.814 1.00 92.81 161 ASN A C 1
ATOM 1225 O O . ASN A 1 161 ? 4.047 -14.342 11.886 1.00 92.81 161 ASN A O 1
ATOM 1229 N N . TRP A 1 162 ? 2.460 -13.261 13.029 1.00 92.38 162 TRP A N 1
ATOM 1230 C CA . TRP A 1 162 ? 1.361 -13.769 12.201 1.00 92.38 162 TRP A CA 1
ATOM 1231 C C . TRP A 1 162 ? 1.411 -13.254 10.753 1.00 92.38 162 TRP A C 1
ATOM 1233 O O . TRP A 1 162 ? 0.917 -13.926 9.857 1.00 92.38 162 TRP A O 1
ATOM 1243 N N . MET A 1 163 ? 2.014 -12.086 10.500 1.00 93.56 163 MET A N 1
ATOM 1244 C CA . MET A 1 163 ? 2.229 -11.605 9.131 1.00 93.56 163 MET A CA 1
ATOM 1245 C C . MET A 1 163 ? 3.291 -12.460 8.436 1.00 93.56 163 MET A C 1
ATOM 1247 O O . MET A 1 163 ? 3.121 -12.817 7.276 1.00 93.56 163 MET A O 1
ATOM 1251 N N . ARG A 1 164 ? 4.343 -12.863 9.163 1.00 88.69 164 ARG A N 1
ATOM 1252 C CA . ARG A 1 164 ? 5.353 -13.809 8.657 1.00 88.69 164 ARG A CA 1
ATOM 1253 C C . ARG A 1 164 ? 4.747 -15.170 8.337 1.00 88.69 164 ARG A C 1
ATOM 1255 O O . ARG A 1 164 ? 5.063 -15.748 7.308 1.00 88.69 164 ARG A O 1
ATOM 1262 N N . GLU A 1 165 ? 3.829 -15.655 9.172 1.00 88.12 165 GLU A N 1
ATOM 1263 C CA . GLU A 1 165 ? 3.067 -16.886 8.900 1.00 88.12 165 GLU A CA 1
ATOM 1264 C C . GLU A 1 165 ? 2.215 -16.791 7.621 1.00 88.12 165 GLU A C 1
ATOM 1266 O O . GLU A 1 165 ? 1.957 -17.810 6.988 1.00 88.12 165 GLU A O 1
ATOM 1271 N N . LEU A 1 166 ? 1.793 -15.582 7.233 1.00 83.06 166 LEU A N 1
ATOM 1272 C CA . LEU A 1 166 ? 1.098 -15.312 5.968 1.00 83.06 166 LEU A CA 1
ATOM 1273 C C . LEU A 1 166 ? 2.054 -15.058 4.786 1.00 83.06 166 LEU A C 1
ATOM 1275 O O . LEU A 1 166 ? 1.585 -14.820 3.677 1.00 83.06 166 LEU A O 1
ATOM 1279 N N . GLY A 1 167 ? 3.372 -15.114 5.003 1.00 86.25 167 GLY A N 1
ATOM 1280 C CA . GLY A 1 167 ? 4.390 -14.929 3.966 1.00 86.25 167 GLY A CA 1
ATOM 1281 C C . GLY A 1 167 ? 4.864 -13.487 3.762 1.00 86.25 167 GLY A C 1
ATOM 1282 O O . GLY A 1 167 ? 5.567 -13.220 2.793 1.00 86.25 167 GLY A O 1
ATOM 1283 N N . TYR A 1 168 ? 4.506 -12.549 4.645 1.00 87.81 168 TYR A N 1
ATOM 1284 C CA . TYR A 1 168 ? 5.076 -11.200 4.613 1.00 87.81 168 TYR A CA 1
ATOM 1285 C C . TYR A 1 168 ? 6.458 -11.168 5.276 1.00 87.81 168 TYR A C 1
ATOM 1287 O O . TYR A 1 168 ? 6.671 -11.741 6.347 1.00 87.81 168 TYR A O 1
ATOM 1295 N N . GLU A 1 169 ? 7.388 -10.438 4.671 1.00 86.75 169 GLU A N 1
ATOM 1296 C CA . GLU A 1 169 ? 8.781 -10.343 5.109 1.00 86.75 169 GLU A CA 1
ATOM 1297 C C . GLU A 1 169 ? 9.243 -8.886 5.161 1.00 86.75 169 GLU A C 1
ATOM 1299 O O . GLU A 1 169 ? 8.613 -8.005 4.583 1.00 86.75 169 GLU A O 1
ATOM 1304 N N . ASP A 1 170 ? 10.343 -8.623 5.867 1.00 87.00 170 ASP A N 1
ATOM 1305 C CA . ASP A 1 170 ? 11.025 -7.334 5.773 1.00 87.00 170 ASP A CA 1
ATOM 1306 C C . ASP A 1 170 ? 11.897 -7.357 4.517 1.00 87.00 170 ASP A C 1
ATOM 1308 O O . ASP A 1 170 ? 12.925 -8.032 4.457 1.00 87.00 170 ASP A O 1
ATOM 1312 N N . LEU A 1 171 ? 11.448 -6.646 3.491 1.00 81.75 171 LEU A N 1
ATOM 1313 C CA . LEU A 1 171 ? 12.069 -6.612 2.174 1.00 81.75 171 LEU A CA 1
ATOM 1314 C C . LEU A 1 171 ? 13.114 -5.492 2.055 1.00 81.75 171 LEU A C 1
ATOM 1316 O O . LEU A 1 171 ? 13.702 -5.343 0.982 1.00 81.75 171 LEU A O 1
ATOM 1320 N N . ARG A 1 172 ? 13.377 -4.720 3.123 1.00 76.50 172 ARG A N 1
ATOM 1321 C CA . ARG A 1 172 ? 14.439 -3.695 3.141 1.00 76.50 172 ARG A CA 1
ATOM 1322 C C . ARG A 1 172 ? 15.823 -4.331 3.001 1.00 76.50 172 ARG A C 1
ATOM 1324 O O . ARG A 1 172 ? 16.672 -3.820 2.275 1.00 76.50 172 ARG A O 1
ATOM 1331 N N . GLU A 1 173 ? 16.034 -5.486 3.636 1.00 53.00 173 GLU A N 1
ATOM 1332 C CA . GLU A 1 173 ? 17.310 -6.221 3.588 1.00 53.00 173 GLU A CA 1
ATOM 1333 C C . GLU A 1 173 ? 17.464 -7.121 2.353 1.00 53.00 173 GLU A C 1
ATOM 1335 O O . GLU A 1 173 ? 18.579 -7.508 1.993 1.00 53.00 173 GLU A O 1
ATOM 1340 N N . ALA A 1 174 ? 16.381 -7.378 1.612 1.00 48.62 174 ALA A N 1
ATOM 1341 C CA . ALA A 1 174 ? 16.471 -8.055 0.316 1.00 48.62 174 ALA A CA 1
ATOM 1342 C C . ALA A 1 174 ? 17.309 -7.251 -0.705 1.00 48.62 174 ALA A C 1
ATOM 1344 O O . ALA A 1 174 ? 17.772 -7.801 -1.703 1.00 48.62 174 ALA A O 1
ATOM 1345 N N . VAL A 1 175 ? 17.573 -5.966 -0.437 1.00 45.00 175 VAL A N 1
ATOM 1346 C CA . VAL A 1 175 ? 18.421 -5.101 -1.269 1.00 45.00 175 VAL A CA 1
ATOM 1347 C C . VAL A 1 175 ? 19.925 -5.361 -1.052 1.00 45.00 175 VAL A C 1
ATOM 1349 O O . VAL A 1 175 ? 20.715 -5.154 -1.977 1.00 45.00 175 VAL A O 1
ATOM 1352 N N . THR A 1 176 ? 20.351 -5.883 0.106 1.00 39.53 176 THR A N 1
ATOM 1353 C CA . THR A 1 176 ? 21.781 -6.094 0.421 1.00 39.53 176 THR A CA 1
ATOM 1354 C C . THR A 1 176 ? 22.261 -7.541 0.298 1.00 39.53 176 THR A C 1
ATOM 1356 O O . THR A 1 176 ? 23.466 -7.739 0.164 1.00 39.53 176 THR A O 1
ATOM 1359 N N . LEU A 1 177 ? 21.375 -8.546 0.248 1.00 37.66 177 LEU A N 1
ATOM 1360 C CA . LEU A 1 177 ? 21.787 -9.959 0.140 1.00 37.66 177 LEU A CA 1
ATOM 1361 C C . LEU A 1 177 ? 21.053 -10.803 -0.911 1.00 37.66 177 LEU A C 1
ATOM 1363 O O . LEU A 1 177 ? 21.319 -12.003 -0.977 1.00 37.66 177 LEU A O 1
ATOM 1367 N N . TYR A 1 178 ? 20.214 -10.231 -1.787 1.00 38.25 178 TYR A N 1
ATOM 1368 C CA . TYR A 1 178 ? 19.747 -10.984 -2.959 1.00 38.25 178 TYR A CA 1
ATOM 1369 C C . TYR A 1 178 ? 20.909 -11.192 -3.940 1.00 38.25 178 TYR A C 1
ATOM 1371 O O . TYR A 1 178 ? 21.128 -10.431 -4.882 1.00 38.25 178 TYR A O 1
ATOM 1379 N N . THR A 1 179 ? 21.711 -12.212 -3.660 1.00 40.28 179 THR A N 1
ATOM 1380 C CA . THR A 1 179 ? 22.319 -13.029 -4.698 1.00 40.28 179 THR A CA 1
ATOM 1381 C C . THR A 1 179 ? 21.201 -14.000 -5.056 1.00 40.28 179 THR A C 1
ATOM 1383 O O . THR A 1 179 ? 20.825 -14.783 -4.177 1.00 40.28 179 THR A O 1
ATOM 1386 N N . PRO A 1 180 ? 20.579 -13.915 -6.246 1.00 48.16 180 PRO A N 1
ATOM 1387 C CA . PRO A 1 180 ? 19.647 -14.956 -6.647 1.00 48.16 180 PRO A CA 1
ATOM 1388 C C . PRO A 1 180 ? 20.327 -16.316 -6.411 1.00 48.16 180 PRO A C 1
ATOM 1390 O O . PRO A 1 180 ? 21.532 -16.437 -6.646 1.00 48.16 180 PRO A O 1
ATOM 1393 N N . PRO A 1 181 ? 19.611 -17.345 -5.923 1.00 51.00 181 PRO A N 1
ATOM 1394 C CA . PRO A 1 181 ? 20.202 -18.666 -5.676 1.00 51.00 181 PRO A CA 1
ATOM 1395 C C . PRO A 1 181 ? 20.746 -19.329 -6.958 1.00 51.00 181 PRO A C 1
ATOM 1397 O O . PRO A 1 181 ? 21.317 -20.416 -6.909 1.00 51.00 181 PRO A O 1
ATOM 1400 N N . TYR A 1 182 ? 20.567 -18.669 -8.100 1.00 55.62 182 TYR A N 1
ATOM 1401 C CA . TYR A 1 182 ? 21.130 -18.962 -9.399 1.00 55.62 182 TYR A CA 1
ATOM 1402 C C . TYR A 1 182 ? 21.919 -17.727 -9.874 1.00 55.62 182 TYR A C 1
ATOM 1404 O O . TYR A 1 182 ? 21.389 -16.625 -9.982 1.00 55.62 182 TYR A O 1
ATOM 1412 N N . GLU A 1 183 ? 23.200 -17.899 -10.179 1.00 69.25 183 GLU A N 1
ATOM 1413 C CA . GLU A 1 183 ? 23.910 -16.953 -11.039 1.00 69.25 183 GLU A CA 1
ATOM 1414 C C . GLU A 1 183 ? 23.579 -17.352 -12.481 1.00 69.25 183 GLU A C 1
ATOM 1416 O O . GLU A 1 183 ? 23.729 -18.525 -12.843 1.00 69.25 183 GLU A O 1
ATOM 1421 N N . PHE A 1 184 ? 23.056 -16.430 -13.298 1.00 82.81 184 PHE A N 1
ATOM 1422 C CA . PHE A 1 184 ? 22.891 -16.747 -14.713 1.00 82.81 184 PHE A CA 1
ATOM 1423 C C . PHE A 1 184 ? 24.266 -16.922 -15.352 1.00 82.81 184 PHE A C 1
ATOM 1425 O O . PHE A 1 184 ? 25.159 -16.091 -15.192 1.00 82.81 184 PHE A O 1
ATOM 1432 N N . ILE A 1 185 ? 24.431 -18.011 -16.091 1.00 81.81 185 ILE A N 1
ATOM 1433 C CA . ILE A 1 185 ? 25.673 -18.325 -16.780 1.00 81.81 185 ILE A CA 1
ATOM 1434 C C . ILE A 1 185 ? 25.614 -17.635 -18.139 1.00 81.81 185 ILE A C 1
ATOM 1436 O O . ILE A 1 185 ? 24.776 -17.953 -18.984 1.00 81.81 185 ILE A O 1
ATOM 1440 N N . VAL A 1 186 ? 26.513 -16.677 -18.353 1.00 83.31 186 VAL A N 1
ATOM 1441 C CA . VAL A 1 186 ? 26.675 -16.026 -19.655 1.00 83.31 186 VAL A CA 1
ATOM 1442 C C . VAL A 1 186 ? 26.983 -17.079 -20.723 1.00 83.31 186 VAL A C 1
ATOM 1444 O O . VAL A 1 186 ? 27.880 -17.904 -20.562 1.00 83.31 186 VAL A O 1
ATOM 1447 N N . GLY A 1 187 ? 26.242 -17.024 -21.827 1.00 77.62 187 GLY A N 1
ATOM 1448 C CA . GLY A 1 187 ? 26.309 -17.963 -22.944 1.00 77.62 187 GLY A CA 1
ATOM 1449 C C . GLY A 1 187 ? 25.226 -19.044 -22.932 1.00 77.62 187 GLY A C 1
ATOM 1450 O O . GLY A 1 187 ? 25.009 -19.662 -23.971 1.00 77.62 187 GLY A O 1
ATOM 1451 N N . GLU A 1 188 ? 24.519 -19.249 -21.817 1.00 89.00 188 GLU A N 1
ATOM 1452 C CA . GLU A 1 188 ? 23.450 -20.251 -21.713 1.00 89.00 188 GLU A CA 1
ATOM 1453 C C . GLU A 1 188 ? 22.079 -19.702 -22.144 1.00 89.00 188 GLU A C 1
ATOM 1455 O O . GLU A 1 188 ? 21.849 -18.487 -22.196 1.00 89.00 188 GLU A O 1
ATOM 1460 N N . LEU A 1 189 ? 21.161 -20.626 -22.450 1.00 91.94 189 LEU A N 1
ATOM 1461 C CA . LEU A 1 189 ? 19.759 -20.342 -22.756 1.00 91.94 189 LEU A CA 1
ATOM 1462 C C . LEU A 1 189 ? 18.900 -20.330 -21.488 1.00 91.94 189 LEU A C 1
ATOM 1464 O O . LEU A 1 189 ? 19.092 -21.139 -20.581 1.00 91.94 189 LEU A O 1
ATOM 1468 N N . TYR A 1 190 ? 17.929 -19.424 -21.482 1.00 94.94 190 TYR A N 1
ATOM 1469 C CA . TYR A 1 190 ? 16.923 -19.237 -20.443 1.00 94.94 190 TYR A CA 1
ATOM 1470 C C . TYR A 1 190 ? 15.563 -18.960 -21.085 1.00 94.94 190 TYR A C 1
ATOM 1472 O O . TYR A 1 190 ? 15.492 -18.535 -22.239 1.00 94.94 190 TYR A O 1
ATOM 1480 N N . GLN A 1 191 ? 14.489 -19.157 -20.330 1.00 94.50 191 GLN A N 1
ATOM 1481 C CA . GLN A 1 191 ? 13.119 -18.878 -20.743 1.00 94.50 191 GLN A CA 1
ATOM 1482 C C . GLN A 1 191 ? 12.537 -17.681 -19.997 1.00 94.50 191 GLN A C 1
ATOM 1484 O O . GLN A 1 191 ? 12.795 -17.466 -18.810 1.00 94.50 191 GLN A O 1
ATOM 1489 N N . ILE A 1 192 ? 11.717 -16.902 -20.697 1.00 95.12 192 ILE A N 1
ATOM 1490 C CA . ILE A 1 192 ? 10.973 -15.792 -20.109 1.00 95.12 192 ILE A CA 1
ATOM 1491 C C . ILE A 1 192 ? 9.731 -16.320 -19.391 1.00 95.12 192 ILE A C 1
ATOM 1493 O O . ILE A 1 192 ? 8.864 -16.960 -19.981 1.00 95.12 192 ILE A O 1
ATOM 1497 N N . ASN A 1 193 ? 9.614 -16.004 -18.106 1.00 91.81 193 ASN A N 1
ATOM 1498 C CA . ASN A 1 193 ? 8.541 -16.460 -17.234 1.00 91.81 193 ASN A CA 1
ATOM 1499 C C . ASN A 1 193 ? 7.601 -15.307 -16.854 1.00 91.81 193 ASN A C 1
ATOM 1501 O O . ASN A 1 193 ? 7.757 -14.672 -15.815 1.00 91.81 193 ASN A O 1
ATOM 1505 N N . MET A 1 194 ? 6.612 -15.032 -17.707 1.00 87.12 194 MET A N 1
ATOM 1506 C CA . MET A 1 194 ? 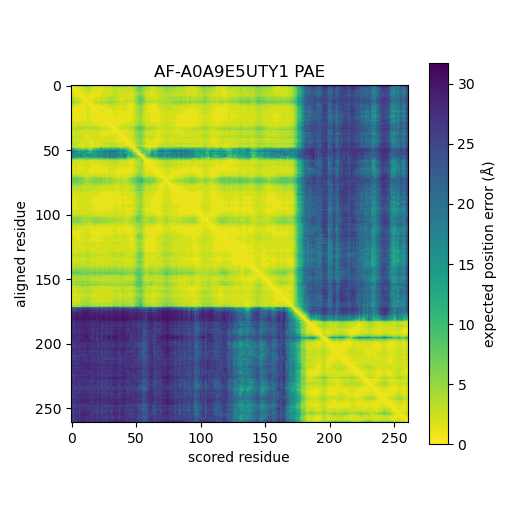5.538 -14.064 -17.433 1.00 87.12 194 MET A CA 1
ATOM 1507 C C . MET A 1 194 ? 4.182 -14.735 -17.172 1.00 87.12 194 MET A C 1
ATOM 1509 O O . MET A 1 194 ? 3.930 -15.838 -17.640 1.00 87.12 194 MET A O 1
ATOM 1513 N N . THR A 1 195 ? 3.276 -14.068 -16.452 1.00 79.56 195 THR A N 1
ATOM 1514 C CA . THR A 1 195 ? 1.901 -14.575 -16.273 1.00 79.56 195 THR A CA 1
ATOM 1515 C C . THR A 1 195 ? 1.011 -14.238 -17.475 1.00 79.56 195 THR A C 1
ATOM 1517 O O . THR A 1 195 ? 1.296 -13.309 -18.229 1.00 79.56 195 THR A O 1
ATOM 1520 N N . TRP A 1 196 ? -0.064 -15.009 -17.667 1.00 58.84 196 TRP A N 1
ATOM 1521 C CA . TRP A 1 196 ? -0.946 -15.002 -18.843 1.00 58.84 196 TRP A CA 1
ATOM 1522 C C . TRP A 1 196 ? -1.241 -13.612 -19.436 1.00 58.84 196 TRP A C 1
ATOM 1524 O O . TRP A 1 196 ? -1.989 -12.817 -18.869 1.00 58.84 196 TRP A O 1
ATOM 1534 N N . GLY A 1 197 ? -0.679 -13.355 -20.623 1.00 65.19 197 GLY A N 1
ATOM 1535 C CA . GLY A 1 197 ? -0.886 -12.130 -21.405 1.00 65.19 197 GLY A CA 1
ATOM 1536 C C . GLY A 1 197 ? 0.048 -10.963 -21.062 1.00 65.19 197 GLY A C 1
ATOM 1537 O O . GLY A 1 197 ? -0.068 -9.906 -21.680 1.00 65.19 197 GLY A O 1
ATOM 1538 N N . GLN A 1 198 ? 0.964 -11.130 -20.104 1.00 81.44 198 GLN A N 1
ATOM 1539 C CA . GLN A 1 198 ? 2.004 -10.147 -19.802 1.00 81.44 198 GLN A CA 1
ATOM 1540 C C . GLN A 1 198 ? 3.269 -10.400 -20.628 1.00 81.44 198 GLN A C 1
ATOM 1542 O O . GLN A 1 198 ? 3.610 -11.539 -20.944 1.00 81.44 198 GLN A O 1
ATOM 1547 N N . GLU A 1 199 ? 3.994 -9.325 -20.924 1.00 91.62 199 GLU A N 1
ATOM 1548 C CA . GLU A 1 199 ? 5.279 -9.369 -21.619 1.00 91.62 199 GLU A CA 1
ATOM 1549 C C . GLU A 1 199 ? 6.349 -8.687 -20.762 1.00 91.62 199 GLU A C 1
ATOM 1551 O O . GLU A 1 199 ? 6.089 -7.666 -20.115 1.00 91.62 199 GLU A O 1
ATOM 1556 N N . LEU A 1 200 ? 7.563 -9.233 -20.768 1.00 95.50 200 LEU A N 1
ATOM 1557 C CA . LEU A 1 200 ? 8.708 -8.626 -20.105 1.00 95.50 200 LEU A CA 1
ATOM 1558 C C . LEU A 1 200 ? 9.291 -7.532 -21.000 1.00 95.50 200 LEU A C 1
ATOM 1560 O O . LEU A 1 200 ? 9.599 -7.761 -22.167 1.00 95.50 200 LEU A O 1
ATOM 1564 N N . ASN A 1 201 ? 9.477 -6.327 -20.467 1.00 97.31 201 ASN A N 1
ATOM 1565 C CA . ASN A 1 201 ? 10.125 -5.266 -21.233 1.00 97.31 201 ASN A CA 1
ATOM 1566 C C . ASN A 1 201 ? 11.622 -5.562 -21.400 1.00 97.31 201 ASN A C 1
ATOM 1568 O O . ASN A 1 201 ? 12.336 -5.794 -20.423 1.00 97.31 201 ASN A O 1
ATOM 1572 N N . MET A 1 202 ? 12.100 -5.469 -22.637 1.00 97.94 202 MET A N 1
ATOM 1573 C CA . MET A 1 202 ? 13.514 -5.475 -22.990 1.00 97.94 202 MET A CA 1
ATOM 1574 C C . MET A 1 202 ? 13.914 -4.068 -23.432 1.00 97.94 202 MET A C 1
ATOM 1576 O O . MET A 1 202 ? 13.278 -3.480 -24.308 1.00 97.94 202 MET A O 1
ATOM 1580 N N . ARG A 1 203 ? 14.941 -3.493 -22.808 1.00 98.19 203 ARG A N 1
ATOM 1581 C CA . ARG A 1 203 ? 15.339 -2.082 -22.956 1.00 98.19 203 ARG A CA 1
ATOM 1582 C C . ARG A 1 203 ? 16.709 -1.925 -23.601 1.00 98.19 203 ARG A C 1
ATOM 1584 O O . ARG A 1 203 ? 17.518 -2.844 -23.588 1.00 98.19 203 ARG A O 1
ATOM 1591 N N . SER A 1 204 ? 17.001 -0.749 -24.152 1.00 95.56 204 SER A N 1
ATOM 1592 C CA . SER A 1 204 ? 18.315 -0.487 -24.765 1.00 95.56 204 SER A CA 1
ATOM 1593 C C . SER A 1 204 ? 19.466 -0.375 -23.754 1.00 95.56 204 SER A C 1
ATOM 1595 O O . SER A 1 204 ? 20.629 -0.440 -24.146 1.00 95.56 204 SER A O 1
ATOM 1597 N N . GLY A 1 205 ? 19.164 -0.238 -22.460 1.00 93.88 205 GLY A N 1
ATOM 1598 C CA . GLY A 1 205 ? 20.146 -0.162 -21.383 1.00 93.88 205 GLY A CA 1
ATOM 1599 C C . GLY A 1 205 ? 19.593 -0.664 -20.044 1.00 93.88 205 GLY A C 1
ATOM 1600 O O . GLY A 1 205 ? 18.380 -0.850 -19.914 1.00 93.88 205 GLY A O 1
ATOM 1601 N N . PRO A 1 206 ? 20.477 -0.889 -19.054 1.00 90.19 206 PRO A N 1
ATOM 1602 C CA . PRO A 1 206 ? 20.143 -1.451 -17.746 1.00 90.19 206 PRO A CA 1
ATOM 1603 C C . PRO A 1 206 ? 19.506 -0.393 -16.839 1.00 90.19 206 PRO A C 1
ATOM 1605 O O . PRO A 1 206 ? 20.151 0.133 -15.935 1.00 90.19 206 PRO A O 1
ATOM 1608 N N . GLY A 1 207 ? 18.255 -0.037 -17.121 1.00 84.31 207 GLY A N 1
ATOM 1609 C CA . GLY A 1 207 ? 17.503 0.911 -16.309 1.00 84.31 207 GLY A CA 1
ATOM 1610 C C . GLY A 1 207 ? 16.185 1.354 -16.932 1.00 84.31 207 GLY A C 1
ATOM 1611 O O . GLY A 1 207 ? 15.952 1.212 -18.135 1.00 84.31 207 GLY A O 1
ATOM 1612 N N . LEU A 1 208 ? 15.311 1.937 -16.116 1.00 83.25 208 LEU A N 1
ATOM 1613 C CA . LEU A 1 208 ? 13.980 2.378 -16.546 1.00 83.25 208 LEU A CA 1
ATOM 1614 C C . LEU A 1 208 ? 14.005 3.614 -17.450 1.00 83.25 208 LEU A C 1
ATOM 1616 O O . LEU A 1 208 ? 13.084 3.790 -18.251 1.00 83.25 208 LEU A O 1
ATOM 1620 N N . ALA A 1 209 ? 15.060 4.427 -17.367 1.00 86.56 209 ALA A N 1
ATOM 1621 C CA . ALA A 1 209 ? 15.260 5.595 -18.224 1.00 86.56 209 ALA A CA 1
ATOM 1622 C C . ALA A 1 209 ? 15.570 5.231 -19.691 1.00 86.56 209 ALA A C 1
ATOM 1624 O O . ALA A 1 209 ? 15.439 6.071 -20.581 1.00 86.56 209 ALA A O 1
ATOM 1625 N N . PHE A 1 210 ? 15.972 3.985 -19.968 1.00 90.19 210 PHE A N 1
ATOM 1626 C CA . PHE A 1 210 ? 16.266 3.527 -21.324 1.00 90.19 210 PHE A CA 1
ATOM 1627 C C . PHE A 1 210 ? 14.985 3.098 -22.056 1.00 90.19 210 PHE A C 1
ATOM 1629 O O . PHE A 1 210 ? 14.135 2.432 -21.457 1.00 90.19 210 PHE A O 1
ATOM 1636 N N . PRO A 1 211 ? 14.822 3.426 -23.352 1.00 92.25 211 PRO A N 1
ATOM 1637 C CA . PRO A 1 211 ? 13.639 3.044 -24.119 1.00 92.25 211 PRO A CA 1
ATOM 1638 C C . PRO A 1 211 ? 13.467 1.522 -24.204 1.00 92.25 211 PRO A C 1
ATOM 1640 O O . PRO A 1 211 ? 14.442 0.770 -24.284 1.00 92.25 211 PRO A O 1
ATOM 1643 N N . VAL A 1 212 ? 12.208 1.076 -24.216 1.00 97.56 212 VAL A N 1
ATOM 1644 C CA . VAL A 1 212 ? 11.840 -0.319 -24.502 1.00 97.56 212 VAL A CA 1
ATOM 1645 C C . VAL A 1 212 ? 12.083 -0.587 -25.985 1.00 97.56 212 VAL A C 1
ATOM 1647 O O . VAL A 1 212 ? 11.518 0.096 -26.836 1.00 97.56 212 VAL A O 1
ATOM 1650 N N . VAL A 1 213 ? 12.932 -1.568 -26.282 1.00 96.31 213 VAL A N 1
ATOM 1651 C CA . VAL A 1 213 ? 13.292 -1.988 -27.644 1.00 96.31 213 VAL A CA 1
ATOM 1652 C C . VAL A 1 213 ? 12.561 -3.257 -28.078 1.00 96.31 213 VAL A C 1
ATOM 1654 O O . VAL A 1 213 ? 12.404 -3.484 -29.274 1.00 96.31 213 VAL A O 1
ATOM 1657 N N . HIS A 1 214 ? 12.085 -4.067 -27.129 1.00 97.25 214 HIS A N 1
ATOM 1658 C CA . HIS A 1 214 ? 11.247 -5.233 -27.403 1.00 97.25 214 HIS A CA 1
ATOM 1659 C C . HIS A 1 214 ? 10.381 -5.579 -26.191 1.00 97.25 214 HIS A C 1
ATOM 1661 O O . HIS A 1 214 ? 10.655 -5.145 -25.069 1.00 97.25 214 HIS A O 1
ATOM 1667 N N . ARG A 1 215 ? 9.346 -6.385 -26.412 1.00 96.31 215 ARG A N 1
ATOM 1668 C CA . ARG A 1 215 ? 8.536 -6.988 -25.354 1.00 96.31 215 ARG A CA 1
ATOM 1669 C C . ARG A 1 215 ? 8.590 -8.493 -25.523 1.00 96.31 215 ARG A C 1
ATOM 1671 O O . ARG A 1 215 ? 8.376 -8.978 -26.625 1.00 96.31 215 ARG A O 1
ATOM 1678 N N . LEU A 1 216 ? 8.963 -9.197 -24.463 1.00 96.00 216 LEU A N 1
ATOM 1679 C CA . LEU A 1 216 ? 9.241 -10.623 -24.486 1.00 96.00 216 LEU A CA 1
ATOM 1680 C C . LEU A 1 216 ? 8.023 -11.384 -23.934 1.00 96.00 216 LEU A C 1
ATOM 1682 O O . LEU A 1 216 ? 7.731 -11.244 -22.742 1.00 96.00 216 LEU A O 1
ATOM 1686 N N . PRO A 1 217 ? 7.291 -12.158 -24.753 1.00 92.69 217 PRO A N 1
ATOM 1687 C CA . PRO A 1 217 ? 6.207 -13.003 -24.261 1.00 92.69 217 PRO A CA 1
ATOM 1688 C C . PRO A 1 217 ? 6.701 -14.103 -23.312 1.00 92.69 217 PRO A C 1
ATOM 1690 O O . PRO A 1 217 ? 7.889 -14.417 -23.265 1.00 92.69 217 PRO A O 1
ATOM 1693 N N . HIS A 1 218 ? 5.774 -14.715 -22.575 1.00 89.81 218 HIS A N 1
ATOM 1694 C CA . HIS A 1 218 ? 6.041 -15.943 -21.819 1.00 89.81 218 HIS A CA 1
ATOM 1695 C C . HIS A 1 218 ? 6.573 -17.063 -22.737 1.00 89.81 218 HIS A C 1
ATOM 1697 O O . HIS A 1 218 ? 6.219 -17.109 -23.915 1.00 89.81 218 HIS A O 1
ATOM 1703 N N . GLU A 1 219 ? 7.406 -17.949 -22.186 1.00 89.12 219 GLU A N 1
ATOM 1704 C CA . GLU A 1 219 ? 8.007 -19.129 -22.835 1.00 89.12 219 GLU A CA 1
ATOM 1705 C C . GLU A 1 219 ? 8.985 -18.849 -23.985 1.00 89.12 219 GLU A C 1
ATOM 1707 O O . GLU A 1 219 ? 9.543 -19.794 -24.545 1.00 89.12 219 GLU A O 1
ATOM 1712 N N . ILE A 1 220 ? 9.270 -17.586 -24.328 1.00 93.94 220 ILE A N 1
ATOM 1713 C CA . ILE A 1 220 ? 10.320 -17.327 -25.318 1.00 93.94 220 ILE A CA 1
ATOM 1714 C C . ILE A 1 220 ? 11.705 -17.587 -24.728 1.00 93.94 220 ILE A C 1
ATOM 1716 O O . ILE A 1 220 ? 11.970 -17.297 -23.558 1.00 93.94 220 ILE A O 1
ATOM 1720 N N . GLU A 1 221 ? 12.604 -18.081 -25.572 1.00 95.62 221 GLU A N 1
ATOM 1721 C CA . GLU A 1 221 ? 13.991 -18.340 -25.206 1.00 95.62 221 GLU A CA 1
ATOM 1722 C C . GLU A 1 221 ? 14.880 -17.120 -25.453 1.00 95.62 221 GLU A C 1
ATOM 1724 O O . GLU A 1 221 ? 14.767 -16.418 -26.464 1.00 95.62 221 GLU A O 1
ATOM 1729 N N . VAL A 1 222 ? 15.816 -16.905 -24.534 1.00 96.69 222 VAL A N 1
ATOM 1730 C CA . VAL A 1 222 ? 16.851 -15.880 -24.614 1.00 96.69 222 VAL A CA 1
ATOM 1731 C C . VAL A 1 222 ? 18.209 -16.457 -24.237 1.00 96.69 222 VAL A C 1
ATOM 1733 O O . VAL A 1 222 ? 18.324 -17.273 -23.327 1.00 96.69 222 VAL A O 1
ATOM 1736 N N . THR A 1 223 ? 19.268 -16.002 -24.903 1.00 94.31 223 THR A N 1
ATOM 1737 C CA . THR A 1 223 ? 20.644 -16.267 -24.468 1.00 94.31 223 THR A CA 1
ATOM 1738 C C . THR A 1 223 ? 21.094 -15.184 -23.499 1.00 94.31 223 THR A C 1
ATOM 1740 O O . THR A 1 223 ? 20.958 -13.994 -23.794 1.00 94.31 223 THR A O 1
ATOM 1743 N N . MET A 1 224 ? 21.685 -15.581 -22.376 1.00 94.75 224 MET A N 1
ATOM 1744 C CA . MET A 1 224 ? 22.300 -14.647 -21.437 1.00 94.75 224 MET A CA 1
ATOM 1745 C C . MET A 1 224 ? 23.633 -14.126 -21.989 1.00 94.75 224 MET A C 1
ATOM 1747 O O . MET A 1 224 ? 24.495 -14.923 -22.351 1.00 94.75 224 MET A O 1
ATOM 1751 N N . VAL A 1 225 ? 23.830 -12.808 -22.071 1.00 91.56 225 VAL A N 1
ATOM 1752 C CA . VAL A 1 225 ? 25.015 -12.209 -22.725 1.00 91.56 225 VAL A CA 1
ATOM 1753 C C . VAL A 1 225 ? 25.916 -11.433 -21.771 1.00 91.56 225 VAL A C 1
ATOM 1755 O O . VAL A 1 225 ? 27.132 -11.514 -21.909 1.00 91.56 225 VAL A O 1
ATOM 1758 N N . ASP A 1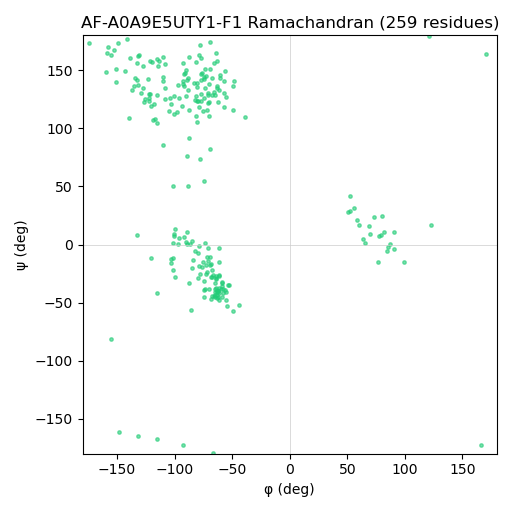 226 ? 25.352 -10.648 -20.855 1.00 86.88 226 ASP A N 1
ATOM 1759 C CA . ASP A 1 226 ? 26.106 -9.813 -19.904 1.00 86.88 226 ASP A CA 1
ATOM 1760 C C . ASP A 1 226 ? 25.225 -9.476 -18.689 1.00 86.88 226 ASP A C 1
ATOM 1762 O O . ASP A 1 226 ? 24.002 -9.618 -18.731 1.00 86.88 226 ASP A O 1
ATOM 1766 N N . GLY A 1 227 ? 25.839 -8.995 -17.615 1.00 85.31 227 GLY A N 1
ATOM 1767 C CA . GLY A 1 227 ? 25.201 -8.735 -16.328 1.00 85.31 227 GLY A CA 1
ATOM 1768 C C . GLY A 1 227 ? 25.848 -9.536 -15.188 1.00 85.31 227 GLY A C 1
ATOM 1769 O O . GLY A 1 227 ? 26.800 -10.278 -15.427 1.00 85.31 227 GLY A O 1
ATOM 1770 N N . PRO A 1 228 ? 25.364 -9.373 -13.944 1.00 89.50 228 PRO A N 1
ATOM 1771 C CA . PRO A 1 228 ? 24.270 -8.487 -13.550 1.00 89.50 228 PRO A CA 1
ATOM 1772 C C . PRO A 1 228 ? 24.692 -7.010 -13.469 1.00 89.50 228 PRO A C 1
ATOM 1774 O O . PRO A 1 228 ? 25.801 -6.681 -13.048 1.00 89.50 228 PRO A O 1
ATOM 1777 N N . ARG A 1 229 ? 23.774 -6.090 -13.795 1.00 84.88 229 ARG A N 1
ATOM 1778 C CA . ARG A 1 229 ? 23.899 -4.652 -13.481 1.00 84.88 229 ARG A CA 1
ATOM 1779 C C . ARG A 1 229 ? 22.730 -4.198 -12.621 1.00 84.88 229 ARG A C 1
ATOM 1781 O O . ARG A 1 229 ? 21.581 -4.444 -12.964 1.00 84.88 229 ARG A O 1
ATOM 1788 N N . ARG A 1 230 ? 23.008 -3.521 -11.509 1.00 81.56 230 ARG A N 1
ATOM 1789 C CA . ARG A 1 230 ? 21.966 -3.044 -10.588 1.00 81.56 230 ARG A CA 1
ATOM 1790 C C . ARG A 1 230 ? 21.608 -1.590 -10.887 1.00 81.56 230 ARG A C 1
ATOM 1792 O O . ARG A 1 230 ? 22.494 -0.741 -10.914 1.00 81.56 230 ARG A O 1
ATOM 1799 N N . SER A 1 231 ? 20.321 -1.324 -11.106 1.00 74.12 231 SER A N 1
ATOM 1800 C CA . SER A 1 231 ? 19.762 0.022 -11.311 1.00 74.12 231 SER A CA 1
ATOM 1801 C C . SER A 1 231 ? 18.264 0.015 -11.023 1.00 74.12 231 SER A C 1
ATOM 1803 O O . SER A 1 231 ? 17.592 -0.985 -11.272 1.00 74.12 231 SER A O 1
ATOM 1805 N N . ASP A 1 232 ? 17.725 1.134 -10.537 1.00 78.19 232 ASP A N 1
ATOM 1806 C CA . ASP A 1 232 ? 16.279 1.362 -10.359 1.00 78.19 232 ASP A CA 1
ATOM 1807 C C . ASP A 1 232 ? 15.554 0.349 -9.448 1.00 78.19 232 ASP A C 1
ATOM 1809 O O . ASP A 1 232 ? 14.331 0.198 -9.529 1.00 78.19 232 ASP A O 1
ATOM 1813 N N . GLY A 1 233 ? 16.306 -0.339 -8.582 1.00 71.38 233 GLY A N 1
ATOM 1814 C CA . GLY A 1 233 ? 15.799 -1.404 -7.712 1.00 71.38 233 GLY A CA 1
ATOM 1815 C C . GLY A 1 233 ? 15.673 -2.775 -8.386 1.00 71.38 233 GLY A C 1
ATOM 1816 O O . GLY A 1 233 ? 15.086 -3.677 -7.797 1.00 71.38 233 GLY A O 1
ATOM 1817 N N . PHE A 1 234 ? 16.227 -2.947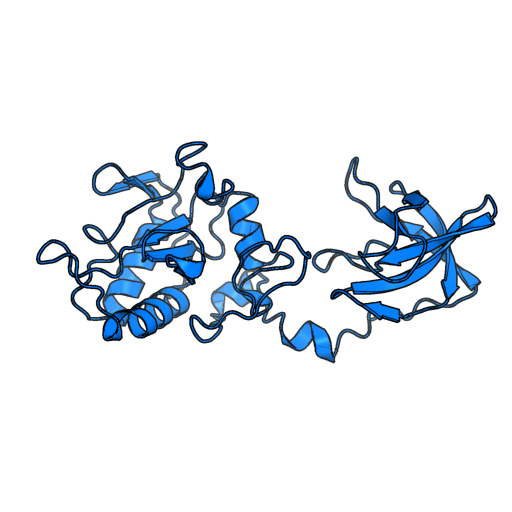 -9.590 1.00 83.31 234 PHE A N 1
ATOM 1818 C CA . PHE A 1 234 ? 16.230 -4.209 -10.330 1.00 83.31 234 PHE A CA 1
ATOM 1819 C C . PHE A 1 234 ? 17.650 -4.706 -10.613 1.00 83.31 234 PHE A C 1
ATOM 1821 O O . PHE A 1 234 ? 18.608 -3.925 -10.690 1.00 83.31 234 PHE A O 1
ATOM 1828 N N . THR A 1 235 ? 17.762 -6.013 -10.838 1.00 86.88 235 THR A N 1
ATOM 1829 C CA . THR A 1 235 ? 18.951 -6.631 -11.422 1.00 86.88 235 THR A CA 1
ATOM 1830 C C . THR A 1 235 ? 18.705 -6.831 -12.913 1.00 86.88 235 THR A C 1
ATOM 1832 O O . THR A 1 235 ? 17.821 -7.575 -13.331 1.00 86.88 235 THR A O 1
ATOM 1835 N N . TRP A 1 236 ? 19.479 -6.115 -13.719 1.00 92.94 236 TRP A N 1
ATOM 1836 C CA . TRP A 1 236 ? 19.379 -6.104 -15.168 1.00 92.94 236 TRP A CA 1
ATOM 1837 C C . TRP A 1 236 ? 20.388 -7.058 -15.786 1.00 92.94 236 TRP A C 1
ATOM 1839 O O . TRP A 1 236 ? 21.570 -7.057 -15.424 1.00 92.94 236 TRP A O 1
ATOM 1849 N N . TRP A 1 237 ? 19.920 -7.785 -16.790 1.00 95.56 237 TRP A N 1
ATOM 1850 C CA . TRP A 1 237 ? 20.707 -8.716 -17.574 1.00 95.56 237 TRP A CA 1
ATOM 1851 C C . TRP A 1 237 ? 20.558 -8.418 -19.058 1.00 95.56 237 TRP A C 1
ATOM 1853 O O . TRP A 1 237 ? 19.453 -8.172 -19.547 1.00 95.56 237 TRP A O 1
ATOM 1863 N N . LEU A 1 238 ? 21.680 -8.415 -19.772 1.00 95.38 238 LEU A N 1
ATOM 1864 C CA . LEU A 1 238 ? 21.695 -8.303 -21.219 1.00 95.38 238 LEU A CA 1
ATOM 1865 C C . LEU A 1 238 ? 21.351 -9.671 -21.795 1.00 95.38 238 LEU A C 1
ATOM 1867 O O . LEU A 1 238 ? 22.088 -10.640 -21.612 1.00 95.38 238 LEU A O 1
ATOM 1871 N N . VAL A 1 239 ? 20.251 -9.720 -22.527 1.00 97.56 239 VAL A N 1
ATOM 1872 C CA . VAL A 1 239 ? 19.744 -10.917 -23.181 1.00 97.56 239 VAL A CA 1
ATOM 1873 C C . VAL A 1 239 ? 19.796 -10.758 -24.698 1.00 97.56 239 VAL A C 1
ATOM 1875 O O . VAL A 1 239 ? 19.771 -9.643 -25.231 1.00 97.56 239 VAL A O 1
ATOM 1878 N N . ARG A 1 240 ? 19.892 -11.887 -25.401 1.00 97.25 240 ARG A N 1
ATOM 1879 C CA . ARG A 1 240 ? 19.846 -11.964 -26.863 1.00 97.25 240 ARG A CA 1
ATOM 1880 C C . ARG A 1 240 ? 18.712 -12.871 -27.309 1.00 97.25 240 ARG A C 1
ATOM 1882 O O . ARG A 1 240 ? 18.635 -14.010 -26.858 1.00 97.25 240 ARG A O 1
ATOM 1889 N N . LEU A 1 241 ? 17.886 -12.380 -28.225 1.00 96.50 241 LEU A N 1
ATOM 1890 C CA . LEU A 1 241 ? 16.872 -13.179 -28.909 1.00 96.50 241 LEU A CA 1
ATOM 1891 C C . LEU A 1 241 ? 17.492 -14.027 -30.027 1.00 96.50 241 LEU A C 1
ATOM 1893 O O . LEU A 1 241 ? 18.598 -13.762 -30.501 1.00 96.50 241 LEU A O 1
ATOM 1897 N N . THR A 1 242 ? 16.757 -15.037 -30.486 1.00 91.94 242 THR A N 1
ATOM 1898 C CA . THR A 1 242 ? 17.188 -15.933 -31.574 1.00 91.94 242 THR A CA 1
ATOM 1899 C C . THR A 1 242 ? 17.420 -15.206 -32.902 1.00 91.94 242 THR A C 1
ATOM 1901 O O . THR A 1 242 ? 18.253 -15.636 -33.697 1.00 91.94 242 THR A O 1
ATOM 1904 N N . ASP A 1 243 ? 16.747 -14.073 -33.123 1.00 92.12 243 ASP A N 1
ATOM 1905 C CA . ASP A 1 243 ? 16.952 -13.193 -34.280 1.00 92.12 243 ASP A CA 1
ATOM 1906 C C . ASP A 1 243 ? 18.195 -12.283 -34.162 1.00 92.12 243 ASP A C 1
ATOM 1908 O O . ASP A 1 243 ? 18.516 -11.534 -35.086 1.00 92.12 243 ASP A O 1
ATOM 1912 N N . GLY A 1 244 ? 18.921 -12.360 -33.041 1.00 92.94 244 GLY A N 1
ATOM 1913 C CA . GLY A 1 244 ? 20.125 -11.583 -32.764 1.00 92.94 244 GLY A CA 1
ATOM 1914 C C . GLY A 1 244 ? 19.885 -10.246 -32.060 1.00 92.94 244 GLY A C 1
ATOM 1915 O O . GLY A 1 244 ? 20.867 -9.586 -31.707 1.00 92.94 244 GLY A O 1
ATOM 1916 N N . THR A 1 245 ? 18.631 -9.853 -31.816 1.00 96.25 245 THR A N 1
ATOM 1917 C CA . THR A 1 245 ? 18.294 -8.624 -31.087 1.00 96.25 245 THR A CA 1
ATOM 1918 C C . THR A 1 245 ? 18.852 -8.675 -29.667 1.00 96.25 245 THR A C 1
ATOM 1920 O O . THR A 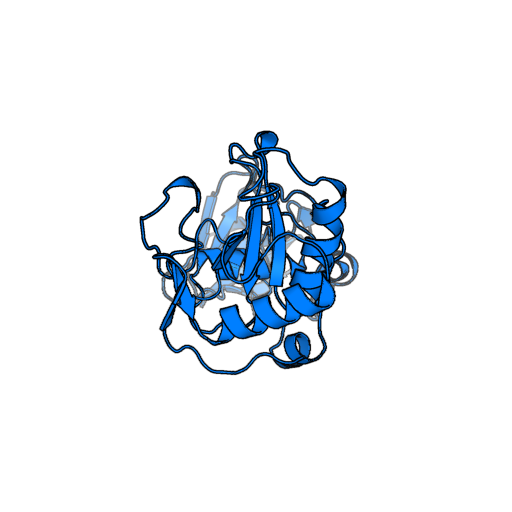1 245 ? 18.690 -9.668 -28.960 1.00 96.25 245 THR A O 1
ATOM 1923 N N . LEU A 1 246 ? 19.503 -7.588 -29.245 1.00 97.19 246 LEU A N 1
ATOM 1924 C CA . LEU A 1 246 ? 20.078 -7.426 -27.910 1.00 97.19 246 LEU A CA 1
ATOM 1925 C C . LEU A 1 246 ? 19.300 -6.391 -27.100 1.00 97.19 246 LEU A C 1
ATOM 1927 O O . LEU A 1 246 ? 18.954 -5.325 -27.615 1.00 97.19 246 LEU A O 1
ATOM 1931 N N . GLY A 1 247 ? 19.110 -6.661 -25.813 1.00 97.56 247 GLY A N 1
ATOM 1932 C CA . GLY A 1 247 ? 18.595 -5.672 -24.875 1.00 97.56 247 GLY A CA 1
ATOM 1933 C C . GLY A 1 247 ? 18.594 -6.161 -23.432 1.00 97.56 247 GLY A C 1
ATOM 1934 O O . GLY A 1 247 ? 18.926 -7.304 -23.143 1.00 97.56 247 GLY A O 1
ATOM 1935 N N . TRP A 1 248 ? 18.274 -5.260 -22.514 1.00 98.06 248 TRP A N 1
ATOM 1936 C CA . TRP A 1 248 ? 18.332 -5.479 -21.077 1.00 98.06 248 TRP A CA 1
ATOM 1937 C C . TRP A 1 248 ? 16.948 -5.774 -20.514 1.00 98.06 248 TRP A C 1
ATOM 1939 O O . TRP A 1 248 ? 16.022 -4.983 -20.706 1.00 98.06 248 TRP A O 1
ATOM 1949 N N . SER A 1 249 ? 16.827 -6.865 -19.771 1.00 97.56 249 SER A N 1
ATOM 1950 C CA . SER A 1 249 ? 15.614 -7.232 -19.043 1.00 97.56 249 SER A CA 1
ATOM 1951 C C . SER A 1 249 ? 15.941 -7.508 -17.583 1.00 97.56 249 SER A C 1
ATOM 1953 O O . SER A 1 249 ? 17.077 -7.827 -17.231 1.00 97.56 249 SER A O 1
ATOM 1955 N N . VAL A 1 250 ? 14.950 -7.308 -16.721 1.00 94.56 250 VAL A N 1
ATOM 1956 C CA . VAL A 1 250 ? 15.087 -7.578 -15.288 1.00 94.56 250 VAL A CA 1
ATOM 1957 C C . VAL A 1 250 ? 15.009 -9.085 -15.052 1.00 94.56 250 VAL A C 1
ATOM 1959 O O . VAL A 1 250 ? 14.335 -9.773 -15.808 1.00 94.56 250 VAL A O 1
ATOM 1962 N N . ASP A 1 251 ? 15.707 -9.612 -14.048 1.00 90.94 251 ASP A N 1
ATOM 1963 C CA . ASP A 1 251 ? 15.605 -11.035 -13.691 1.00 90.94 251 ASP A CA 1
ATOM 1964 C C . ASP A 1 251 ? 14.364 -11.353 -12.858 1.00 90.94 251 ASP A C 1
ATOM 1966 O O . ASP A 1 251 ? 13.816 -12.449 -12.971 1.00 90.94 251 ASP A O 1
ATOM 1970 N N . ALA A 1 252 ? 13.875 -10.388 -12.083 1.00 86.31 252 ALA A N 1
ATOM 1971 C CA . ALA A 1 252 ? 12.698 -10.523 -11.246 1.00 86.31 252 ALA A CA 1
ATOM 1972 C C . ALA A 1 252 ? 11.856 -9.239 -11.200 1.00 86.31 252 ALA A C 1
ATOM 1974 O O . ALA A 1 252 ? 12.369 -8.120 -11.262 1.00 86.31 252 ALA A O 1
ATOM 1975 N N . ILE A 1 253 ? 10.543 -9.415 -11.039 1.00 77.94 253 ILE A N 1
ATOM 1976 C CA . ILE A 1 253 ? 9.564 -8.353 -10.779 1.00 77.94 253 ILE A CA 1
ATOM 1977 C C . ILE A 1 253 ? 8.747 -8.780 -9.561 1.00 77.94 253 ILE A C 1
ATOM 1979 O O . ILE A 1 253 ? 8.284 -9.914 -9.495 1.00 77.94 253 ILE A O 1
ATOM 1983 N N . ASP A 1 254 ? 8.600 -7.888 -8.578 1.00 70.12 254 ASP A N 1
ATOM 1984 C CA . ASP A 1 254 ? 7.846 -8.141 -7.339 1.00 70.12 254 ASP A CA 1
ATOM 1985 C C . ASP A 1 254 ? 8.271 -9.428 -6.589 1.00 70.12 254 ASP A C 1
ATOM 1987 O O . ASP A 1 254 ? 7.483 -10.038 -5.875 1.00 70.12 254 ASP A O 1
ATOM 1991 N N . GLY A 1 255 ? 9.539 -9.838 -6.732 1.00 65.50 255 GLY A N 1
ATOM 1992 C CA . GLY A 1 255 ? 10.098 -11.052 -6.119 1.00 65.50 255 GLY A CA 1
ATOM 1993 C C . GLY A 1 255 ? 9.873 -12.346 -6.914 1.00 65.50 255 GLY A C 1
ATOM 1994 O O . GLY A 1 255 ? 10.441 -13.375 -6.556 1.00 65.50 255 GLY A O 1
ATOM 1995 N N . ALA A 1 256 ? 9.106 -12.305 -8.006 1.00 73.75 256 ALA A N 1
ATOM 1996 C CA . ALA A 1 256 ? 8.932 -13.427 -8.922 1.00 73.75 256 ALA A CA 1
ATOM 1997 C C . ALA A 1 256 ? 9.957 -13.370 -10.060 1.00 73.75 256 ALA A C 1
ATOM 1999 O O . ALA A 1 256 ? 10.187 -12.311 -10.648 1.00 73.75 256 ALA A O 1
ATOM 2000 N N . LEU A 1 257 ? 10.550 -14.519 -10.394 1.00 86.94 257 LEU A N 1
ATOM 2001 C CA . LEU A 1 257 ? 11.520 -14.611 -11.482 1.00 86.94 257 LEU A CA 1
ATOM 2002 C C . LEU A 1 257 ? 10.827 -14.462 -12.827 1.00 86.94 257 LEU A C 1
ATOM 2004 O O . LEU A 1 257 ? 9.875 -15.182 -13.125 1.00 86.94 257 LEU A O 1
ATOM 2008 N N . THR A 1 258 ? 11.359 -13.564 -13.643 1.00 92.00 258 THR A N 1
ATOM 2009 C CA . THR A 1 258 ? 10.916 -13.323 -15.021 1.00 92.00 258 THR A CA 1
ATOM 2010 C C . THR A 1 258 ? 11.827 -13.977 -16.053 1.00 92.00 258 THR A C 1
ATOM 2012 O O . THR A 1 258 ? 11.451 -14.078 -17.216 1.00 92.00 258 THR A O 1
ATOM 2015 N N . ILE A 1 259 ? 12.996 -14.463 -15.627 1.00 92.50 259 ILE A N 1
ATOM 2016 C CA . ILE A 1 259 ? 13.922 -15.268 -16.424 1.00 92.50 259 ILE A CA 1
ATOM 2017 C C . ILE A 1 259 ? 14.213 -16.541 -15.620 1.00 92.50 259 ILE A C 1
ATOM 2019 O O . ILE A 1 259 ? 14.646 -16.463 -14.469 1.00 92.50 259 ILE A O 1
ATOM 2023 N N . VAL A 1 260 ? 13.942 -17.706 -16.203 1.00 90.31 260 VAL A N 1
ATOM 2024 C CA . VAL A 1 260 ? 14.087 -19.026 -15.567 1.00 90.31 260 VAL A CA 1
ATOM 2025 C C . VAL A 1 260 ? 14.855 -19.979 -16.476 1.00 90.31 260 VAL A C 1
ATOM 2027 O O . VAL A 1 260 ? 15.029 -19.702 -17.660 1.00 90.31 260 VAL A O 1
ATOM 2030 N N . ARG A 1 261 ? 15.363 -21.076 -15.913 1.00 82.62 261 ARG A N 1
ATOM 2031 C CA . ARG A 1 261 ? 15.979 -22.149 -16.699 1.00 82.62 261 ARG A CA 1
ATOM 2032 C C . ARG A 1 261 ? 14.925 -23.107 -17.232 1.00 82.62 261 ARG A C 1
ATOM 2034 O O . ARG A 1 261 ? 13.951 -23.339 -16.482 1.00 82.62 261 ARG A O 1
#

Foldseek 3Di:
DDFDLWQCWDDAPNAIATPRLLSLQVQLCVQLVDDFRSNHQFWPHAACCAVVDVLVVCQRVWHFKTKGAQANPPPDRDGPPVSQLSSCVSSLVSAWPKAFDPVVSPDHTIIIIGHQPRPTGDPLNVCCDQNPQHLLLQFRSDQDPVRATHGGPSYDHDDDPVSVVVVRHNCVCVLPDPPPPDDDDQFDKWWFADPDPAWWFFFADDEPPGDGPDTHDGGFMWGFHDDQDDDSNFGWTWTAHPVGDITITGQDHSRHGRIGD

Nearest PDB structures (foldseek):
  4krt-assembly2_B  TM=8.087E-01  e=2.250E-02  Clostridium phage phiSM101
  5o1q-assembly1_A  TM=5.332E-01  e=2.386E-02  Kayvirus
  5d74-assembly1_A  TM=5.421E-01  e=3.598E-02  Streptococcus phage phi7917
  5d74-assembly2_B  TM=5.384E-01  e=6.102E-02  Streptococcus phage phi7917
  5oql-assembly1_m  TM=5.100E-01  e=8.074E-01  Thermochaetoides thermophila DSM 1495